Protein AF-A0A9E0S770-F1 (afdb_monomer)

Solvent-accessible surface area (backbone atoms only — not comparable to full-atom values): 12779 Å² total; per-residue (Å²): 125,63,72,66,52,56,56,51,52,54,52,51,51,55,50,51,54,51,52,53,50,50,55,51,50,52,52,50,51,50,50,54,57,55,58,70,69,62,47,76,67,55,54,52,50,52,51,51,50,51,52,56,56,50,52,53,57,52,49,53,58,54,50,62,71,73,55,88,70,80,80,47,74,89,38,72,66,31,45,49,63,71,44,47,63,56,53,48,54,45,50,52,41,51,54,50,43,73,70,44,90,53,88,67,36,60,59,47,52,53,56,41,50,54,51,51,53,59,49,56,53,66,76,44,70,87,59,78,71,86,49,75,66,58,54,63,65,42,44,78,61,47,53,58,52,52,51,52,49,53,54,52,51,52,57,51,51,53,51,51,53,52,50,52,51,49,52,55,50,53,54,48,50,53,50,53,51,51,50,53,54,51,54,54,51,52,52,51,51,56,48,50,52,51,52,53,53,54,58,68,74,46,87,46,86,86,44,48,65,60,50,53,54,51,52,51,49,56,51,50,67,65,72,76,112

Foldseek 3Di:
DVVVVVVVVVVVVVVVVVVVVVVVVVVVVVVVVVVVPDDPVNVVLVVVLVCLVVVVVVCVVVVVVPDPDDPDCPDPVNLCVVCVVLVSLLVNLVSVLVPDPDLCSLVSVLVNVVSVVVNVVSVCVVDDDPPPVVVVVCVVVVVVVSVVSNVVSVVVVVVVVVVVVVVVVVVVVVVVVVVVVVVVVVVVVVVVVVLVVLVVVQPDDVCVVVSVVVVVVVVVVVVVD

Mean predicted aligned error: 18.99 Å

pLDDT: mean 73.03, std 11.23, range [48.66, 95.19]

Structure (mmCIF, N/CA/C/O backbone):
data_AF-A0A9E0S770-F1
#
_entry.id   AF-A0A9E0S770-F1
#
loop_
_atom_site.group_PDB
_atom_site.id
_atom_site.type_symbol
_atom_site.label_atom_id
_atom_site.label_alt_id
_atom_site.label_comp_id
_atom_site.label_asym_id
_atom_site.label_entity_id
_atom_site.label_seq_id
_atom_site.pdbx_PDB_ins_code
_atom_site.Cartn_x
_atom_site.Cartn_y
_atom_site.Cartn_z
_atom_site.occupancy
_atom_site.B_iso_or_equiv
_atom_site.auth_seq_id
_atom_site.auth_comp_id
_atom_site.auth_asym_id
_atom_site.auth_atom_id
_atom_site.pdbx_PDB_model_num
ATOM 1 N N . MET A 1 1 ? 19.145 -60.721 8.235 1.00 58.03 1 MET A N 1
ATOM 2 C CA . MET A 1 1 ? 19.424 -59.340 8.700 1.00 58.03 1 MET A CA 1
ATOM 3 C C . MET A 1 1 ? 18.611 -58.321 7.894 1.00 58.03 1 MET A C 1
ATOM 5 O O . MET A 1 1 ? 18.356 -57.231 8.389 1.00 58.03 1 MET A O 1
ATOM 9 N N . ASP A 1 2 ? 18.099 -58.723 6.726 1.00 58.81 2 ASP A N 1
ATOM 10 C CA . ASP A 1 2 ? 17.440 -57.859 5.736 1.00 58.81 2 ASP A CA 1
ATOM 11 C C . ASP A 1 2 ? 16.022 -57.388 6.101 1.00 58.81 2 ASP A C 1
ATOM 13 O O . ASP A 1 2 ? 15.686 -56.230 5.875 1.00 58.81 2 ASP A O 1
ATOM 17 N N . VAL A 1 3 ? 15.216 -58.203 6.794 1.00 61.09 3 VAL A N 1
ATOM 18 C CA . VAL A 1 3 ? 13.820 -57.845 7.151 1.00 61.09 3 VAL A CA 1
ATOM 19 C C . VAL A 1 3 ? 13.734 -56.641 8.113 1.00 61.09 3 VAL A C 1
ATOM 21 O O . VAL A 1 3 ? 12.767 -55.876 8.109 1.00 61.09 3 VAL A O 1
ATOM 24 N N . LYS A 1 4 ? 14.770 -56.422 8.937 1.00 59.88 4 LYS A N 1
ATOM 25 C CA . LYS A 1 4 ? 14.836 -55.286 9.878 1.00 59.88 4 LYS A CA 1
ATOM 26 C C . LYS A 1 4 ? 15.189 -53.962 9.189 1.00 59.88 4 LYS A C 1
ATOM 28 O O . LYS A 1 4 ? 14.812 -52.907 9.687 1.00 59.88 4 LYS A O 1
ATOM 33 N N . LEU A 1 5 ? 15.898 -54.015 8.061 1.00 59.41 5 LEU A N 1
ATOM 34 C CA . LEU A 1 5 ? 16.232 -52.836 7.257 1.00 59.41 5 LEU A CA 1
ATOM 35 C C . LEU A 1 5 ? 15.023 -52.392 6.426 1.00 59.41 5 LEU A C 1
ATOM 37 O O . LEU A 1 5 ? 14.695 -51.209 6.397 1.00 59.41 5 LEU A O 1
ATOM 41 N N . GLU A 1 6 ? 14.292 -53.339 5.843 1.00 58.50 6 GLU A N 1
ATOM 42 C CA . GLU A 1 6 ? 13.118 -53.066 5.005 1.00 58.50 6 GLU A CA 1
ATOM 43 C C . GLU A 1 6 ? 11.943 -52.459 5.803 1.00 58.50 6 GLU A C 1
ATOM 45 O O . GLU A 1 6 ? 11.267 -51.525 5.359 1.00 58.50 6 GLU A O 1
ATOM 50 N N . THR A 1 7 ? 11.762 -52.902 7.051 1.00 61.22 7 THR A N 1
ATOM 51 C CA . THR A 1 7 ? 10.772 -52.335 7.988 1.00 61.22 7 THR A CA 1
ATOM 52 C C . THR A 1 7 ? 11.145 -50.936 8.496 1.00 61.22 7 THR A C 1
ATOM 54 O O . THR A 1 7 ? 10.264 -50.108 8.730 1.00 61.22 7 THR A O 1
ATOM 57 N N . GLN A 1 8 ? 12.438 -50.611 8.617 1.00 61.44 8 GLN A N 1
ATOM 58 C CA . GLN A 1 8 ? 12.871 -49.246 8.946 1.00 61.44 8 GLN A CA 1
ATOM 59 C C . GLN A 1 8 ? 12.730 -48.280 7.762 1.00 61.44 8 GLN A C 1
ATOM 61 O O . GLN A 1 8 ? 12.348 -47.126 7.961 1.00 61.44 8 GLN A O 1
ATOM 66 N N . ILE A 1 9 ? 12.984 -48.741 6.535 1.00 64.12 9 ILE A N 1
ATOM 67 C CA . ILE A 1 9 ? 12.851 -47.925 5.318 1.00 64.12 9 ILE A CA 1
ATOM 68 C C . ILE A 1 9 ? 11.378 -47.584 5.046 1.00 64.12 9 ILE A C 1
ATOM 70 O O . ILE A 1 9 ? 11.047 -46.428 4.779 1.00 64.12 9 ILE A O 1
ATOM 74 N N . THR A 1 10 ? 10.473 -48.553 5.193 1.00 64.88 10 THR A N 1
ATOM 75 C CA . THR A 1 10 ? 9.026 -48.335 5.015 1.00 64.88 10 THR A CA 1
ATOM 76 C C . THR A 1 10 ? 8.441 -47.384 6.065 1.00 64.88 10 THR A C 1
ATOM 78 O O . THR A 1 10 ? 7.653 -46.499 5.723 1.00 64.88 10 THR A O 1
ATOM 81 N N . ASN A 1 11 ? 8.879 -47.477 7.325 1.00 65.44 11 ASN A N 1
ATOM 82 C CA . ASN A 1 11 ? 8.438 -46.562 8.381 1.00 65.44 11 ASN A CA 1
ATOM 83 C C . ASN A 1 11 ? 8.991 -45.134 8.189 1.00 65.44 11 ASN A C 1
ATOM 85 O O . ASN A 1 11 ? 8.270 -44.151 8.365 1.00 65.44 11 ASN A O 1
ATOM 89 N N . LYS A 1 12 ? 10.246 -45.000 7.735 1.00 69.94 12 LYS A N 1
ATOM 90 C CA . LYS A 1 12 ? 10.844 -43.699 7.398 1.00 69.94 12 LYS A CA 1
ATOM 91 C C . LYS A 1 12 ? 10.114 -43.025 6.231 1.00 69.94 12 LYS A C 1
ATOM 93 O O . LYS A 1 12 ? 9.821 -41.836 6.317 1.00 69.94 12 LYS A O 1
ATOM 98 N N . ASN A 1 13 ? 9.741 -43.776 5.194 1.00 68.50 13 ASN A N 1
ATOM 99 C CA . ASN A 1 13 ? 8.965 -43.243 4.068 1.00 68.50 13 ASN A CA 1
ATOM 100 C C . ASN A 1 13 ? 7.551 -42.807 4.489 1.00 68.50 13 ASN A C 1
ATOM 102 O O . ASN A 1 13 ? 7.088 -41.757 4.055 1.00 68.50 13 ASN A O 1
ATOM 106 N N . SER A 1 14 ? 6.897 -43.554 5.385 1.00 71.25 14 SER A N 1
ATOM 107 C CA . SER A 1 14 ? 5.598 -43.186 5.977 1.00 71.25 14 SER A CA 1
ATOM 108 C C . SER A 1 14 ? 5.666 -41.907 6.826 1.00 71.25 14 SER A C 1
ATOM 110 O O . SER A 1 14 ? 4.752 -41.082 6.818 1.00 71.25 14 SER A O 1
ATOM 112 N N . PHE A 1 15 ? 6.772 -41.703 7.545 1.00 76.19 15 PHE A N 1
ATOM 113 C CA . PHE A 1 15 ? 6.996 -40.479 8.311 1.00 76.19 15 PHE A CA 1
ATOM 114 C C . PHE A 1 15 ? 7.238 -39.267 7.400 1.00 76.19 15 PHE A C 1
ATOM 116 O O . PHE A 1 15 ? 6.651 -38.207 7.617 1.00 76.19 15 PHE A O 1
ATOM 123 N N . PHE A 1 16 ? 8.041 -39.428 6.343 1.00 73.69 16 PHE A N 1
ATOM 124 C CA . PHE A 1 16 ? 8.297 -38.362 5.370 1.00 73.69 16 PHE A CA 1
ATOM 125 C C . PHE A 1 16 ? 7.035 -37.942 4.611 1.00 73.69 16 PHE A C 1
ATOM 127 O O . PHE A 1 16 ? 6.805 -36.745 4.448 1.00 73.69 16 PHE A O 1
ATOM 134 N N . THR A 1 17 ? 6.182 -38.883 4.198 1.00 78.81 17 THR A N 1
ATOM 135 C CA . THR A 1 17 ? 4.925 -38.539 3.512 1.00 78.81 17 THR A CA 1
ATOM 136 C C . THR A 1 17 ? 3.964 -37.785 4.424 1.00 78.81 17 THR A C 1
ATOM 138 O O . THR A 1 17 ? 3.349 -36.817 3.982 1.00 78.81 17 THR A O 1
ATOM 141 N N . LYS A 1 18 ? 3.884 -38.146 5.712 1.00 80.44 18 LYS A N 1
ATOM 142 C CA . LYS A 1 18 ? 3.096 -37.393 6.701 1.00 80.44 18 LYS A CA 1
ATOM 143 C C . LYS A 1 18 ? 3.643 -35.987 6.940 1.00 80.44 18 LYS A C 1
ATOM 145 O O . LYS A 1 18 ? 2.855 -35.049 7.003 1.00 80.44 18 LYS A O 1
ATOM 150 N N . LEU A 1 19 ? 4.964 -35.829 7.036 1.00 77.25 19 LEU A N 1
ATOM 151 C CA . LEU A 1 19 ? 5.595 -34.523 7.244 1.00 77.25 19 LEU A CA 1
ATOM 152 C C . LEU A 1 19 ? 5.343 -33.583 6.055 1.00 77.25 19 LEU A C 1
ATOM 154 O O . LEU A 1 19 ? 4.955 -32.435 6.247 1.00 77.25 19 LEU A O 1
ATOM 158 N N . VAL A 1 20 ? 5.502 -34.092 4.830 1.00 79.69 20 VAL A N 1
ATOM 159 C CA . VAL A 1 20 ? 5.226 -33.343 3.595 1.00 79.69 20 VAL A CA 1
ATOM 160 C C . VAL A 1 20 ? 3.742 -32.986 3.484 1.00 79.69 20 VAL A C 1
ATOM 162 O O . VAL A 1 20 ? 3.399 -31.884 3.072 1.00 79.69 20 VAL A O 1
ATOM 165 N N . PHE A 1 21 ? 2.843 -33.884 3.889 1.00 83.00 21 PHE A N 1
ATOM 166 C CA . PHE A 1 21 ? 1.412 -33.597 3.873 1.00 83.00 21 PHE A CA 1
ATOM 167 C C . PHE A 1 21 ? 1.038 -32.474 4.851 1.00 83.00 21 PHE A C 1
ATOM 169 O O . PHE A 1 21 ? 0.248 -31.603 4.500 1.00 83.00 21 PHE A O 1
ATOM 176 N N . ILE A 1 22 ? 1.638 -32.451 6.046 1.00 84.69 22 ILE A N 1
ATOM 177 C CA . ILE A 1 22 ? 1.404 -31.404 7.054 1.00 84.69 22 ILE A CA 1
ATOM 178 C C . ILE A 1 22 ? 1.887 -30.039 6.555 1.00 84.69 22 ILE A C 1
ATOM 180 O O . ILE A 1 22 ? 1.138 -29.069 6.641 1.00 84.69 22 ILE A O 1
ATOM 184 N N . THR A 1 23 ? 3.087 -29.956 5.975 1.00 80.44 23 THR A N 1
ATOM 185 C CA . THR A 1 23 ? 3.609 -28.677 5.463 1.00 80.44 23 THR A CA 1
ATOM 186 C C . THR A 1 23 ? 2.781 -28.148 4.296 1.00 80.44 23 THR A C 1
ATOM 188 O O . THR A 1 23 ? 2.490 -26.955 4.240 1.00 80.44 23 THR A O 1
ATOM 191 N N . ILE A 1 24 ? 2.328 -29.024 3.394 1.00 79.62 24 ILE A N 1
ATOM 192 C CA . ILE A 1 24 ? 1.415 -28.647 2.306 1.00 79.62 24 ILE A CA 1
ATOM 193 C C . ILE A 1 24 ? 0.091 -28.118 2.870 1.00 79.62 24 ILE A C 1
ATOM 195 O O . ILE A 1 24 ? -0.427 -27.114 2.383 1.00 79.62 24 ILE A O 1
ATOM 199 N N . LEU A 1 25 ? -0.448 -28.755 3.911 1.00 81.19 25 LEU A N 1
ATOM 200 C CA . LEU A 1 25 ? -1.715 -28.353 4.516 1.00 81.19 25 LEU A CA 1
ATOM 201 C C . LEU A 1 25 ? -1.611 -26.992 5.223 1.00 81.19 25 LEU A C 1
ATOM 203 O O . LEU A 1 25 ? -2.527 -26.179 5.110 1.00 81.19 25 LEU A O 1
ATOM 207 N N . GLU A 1 26 ? -0.484 -26.706 5.880 1.00 78.25 26 GLU A N 1
ATOM 208 C CA . GLU A 1 26 ? -0.208 -25.387 6.463 1.00 78.25 26 GLU A CA 1
ATOM 209 C C . GLU A 1 26 ? -0.069 -24.297 5.397 1.00 78.25 26 GLU A C 1
ATOM 211 O O . GLU A 1 26 ? -0.628 -23.211 5.554 1.00 78.25 26 GLU A O 1
ATOM 216 N N . ILE A 1 27 ? 0.606 -24.593 4.283 1.00 72.88 27 ILE A N 1
ATOM 217 C CA . ILE A 1 27 ? 0.720 -23.669 3.147 1.00 72.88 27 ILE A CA 1
ATOM 218 C C . ILE A 1 27 ? -0.665 -23.375 2.561 1.00 72.88 27 ILE A C 1
ATOM 220 O O . ILE A 1 27 ? -1.005 -22.214 2.339 1.00 72.88 27 ILE A O 1
ATOM 224 N N . ILE A 1 28 ? -1.497 -24.400 2.363 1.00 77.06 28 ILE A N 1
ATOM 225 C CA . ILE A 1 28 ? -2.874 -24.234 1.877 1.00 77.06 28 ILE A CA 1
ATOM 226 C C . ILE A 1 28 ? -3.689 -23.391 2.858 1.00 77.06 28 ILE A C 1
ATOM 228 O O . ILE A 1 28 ? -4.380 -22.464 2.440 1.00 77.06 28 ILE A O 1
ATOM 232 N N . PHE A 1 29 ? -3.594 -23.664 4.160 1.00 73.38 29 PHE A N 1
ATOM 233 C CA . PHE A 1 29 ? -4.313 -22.901 5.177 1.00 73.38 29 PHE A CA 1
ATOM 234 C C . PHE A 1 29 ? -3.871 -21.431 5.213 1.00 73.38 29 PHE A C 1
ATOM 236 O O . PHE A 1 29 ? -4.708 -20.529 5.300 1.00 73.38 29 PHE A O 1
ATOM 243 N N . TYR A 1 30 ? -2.569 -21.176 5.075 1.00 69.88 30 TYR A N 1
ATOM 244 C CA . TYR A 1 30 ? -2.014 -19.831 4.961 1.00 69.88 30 TYR A CA 1
ATOM 245 C C . TYR A 1 30 ? -2.532 -19.105 3.711 1.00 69.88 30 TYR A C 1
ATOM 247 O O . TYR A 1 30 ? -2.971 -17.957 3.808 1.00 69.88 30 TYR A O 1
ATOM 255 N N . ILE A 1 31 ? -2.572 -19.786 2.562 1.00 61.00 31 ILE A N 1
ATOM 256 C CA . ILE A 1 31 ? -3.115 -19.248 1.306 1.00 61.00 31 ILE A CA 1
ATOM 257 C C . ILE A 1 31 ? -4.610 -18.932 1.445 1.00 61.00 31 ILE A C 1
ATOM 259 O O . ILE A 1 31 ? -5.042 -17.848 1.068 1.00 61.00 31 ILE A O 1
ATOM 263 N N . VAL A 1 32 ? -5.406 -19.827 2.035 1.00 66.00 32 VAL A N 1
ATOM 264 C CA . VAL A 1 32 ? -6.846 -19.607 2.266 1.00 66.00 32 VAL A CA 1
ATOM 265 C C . VAL A 1 32 ? -7.083 -18.422 3.206 1.00 66.00 32 VAL A C 1
ATOM 267 O O . VAL A 1 32 ? -7.976 -17.606 2.970 1.00 66.00 32 VAL A O 1
ATOM 270 N N . ARG A 1 33 ? -6.264 -18.282 4.253 1.00 59.94 33 ARG A N 1
ATOM 271 C CA . ARG A 1 33 ? -6.321 -17.137 5.169 1.00 59.94 33 ARG A CA 1
ATOM 272 C C . ARG A 1 33 ? -5.945 -15.823 4.471 1.00 59.94 33 ARG A C 1
ATOM 274 O O . ARG A 1 33 ? -6.600 -14.817 4.731 1.00 59.94 33 ARG A O 1
ATOM 281 N N . MET A 1 34 ? -4.957 -15.844 3.576 1.00 53.91 34 MET A N 1
ATOM 282 C CA . MET A 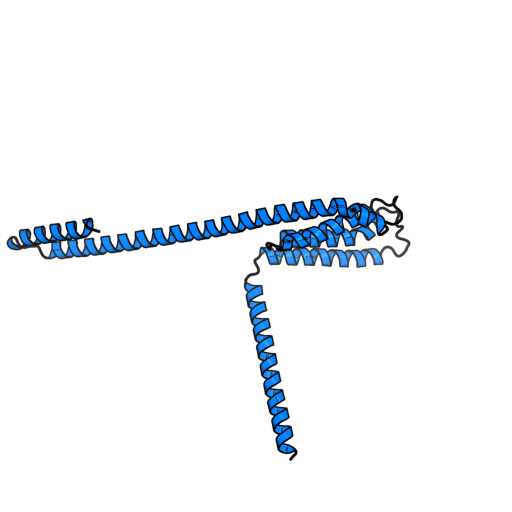1 34 ? -4.607 -14.716 2.700 1.00 53.91 34 MET A CA 1
ATOM 283 C C . MET A 1 34 ? -5.760 -14.349 1.756 1.00 53.91 34 MET A C 1
ATOM 285 O O . MET A 1 34 ? -6.130 -13.183 1.666 1.00 53.91 34 MET A O 1
ATOM 289 N N . LEU A 1 35 ? -6.394 -15.338 1.117 1.00 55.31 35 LEU A N 1
ATOM 290 C CA . LEU A 1 35 ? -7.524 -15.128 0.202 1.00 55.31 35 LEU A CA 1
ATOM 291 C C . LEU A 1 35 ? -8.738 -14.488 0.897 1.00 55.31 35 LEU A C 1
ATOM 293 O O . LEU A 1 35 ? -9.471 -13.722 0.280 1.00 55.31 35 LEU A O 1
ATOM 297 N N . LYS A 1 36 ? -8.939 -14.757 2.193 1.00 57.88 36 LYS A N 1
ATOM 298 C CA . LYS A 1 36 ? -10.056 -14.202 2.975 1.00 57.88 36 LYS A CA 1
ATOM 299 C C . LYS A 1 36 ? -9.933 -12.694 3.244 1.00 57.88 36 LYS A C 1
ATOM 301 O O . LYS A 1 36 ? -10.936 -12.060 3.556 1.00 57.88 36 LYS A O 1
ATOM 306 N N . GLN A 1 37 ? -8.732 -12.123 3.140 1.00 60.62 37 GLN A N 1
ATOM 307 C CA . GLN A 1 37 ? -8.499 -10.683 3.316 1.00 60.62 37 GLN A CA 1
ATOM 308 C C . GLN A 1 37 ? -8.629 -9.881 2.015 1.00 60.62 37 GLN A C 1
ATOM 310 O O . GLN A 1 37 ? -8.539 -8.656 2.053 1.00 60.62 37 GLN A O 1
ATOM 315 N N . ILE A 1 38 ? -8.856 -10.545 0.879 1.00 62.97 38 ILE A N 1
ATOM 316 C CA . ILE A 1 38 ? -8.992 -9.884 -0.417 1.00 62.97 38 ILE A CA 1
ATOM 317 C C . ILE A 1 38 ? -10.288 -9.074 -0.429 1.00 62.97 38 ILE A C 1
ATOM 319 O O . ILE A 1 38 ? -11.386 -9.609 -0.260 1.00 62.97 38 ILE A O 1
ATOM 323 N N . THR A 1 39 ? -10.163 -7.767 -0.637 1.00 69.69 39 THR A N 1
ATOM 324 C CA . THR A 1 39 ? -11.316 -6.876 -0.749 1.00 69.69 39 THR A CA 1
ATOM 325 C C . THR A 1 39 ? -11.884 -6.906 -2.170 1.00 69.69 39 THR A C 1
ATOM 327 O O . THR A 1 39 ? -11.202 -7.249 -3.135 1.00 69.69 39 THR A O 1
ATOM 330 N N . TYR A 1 40 ? -13.145 -6.500 -2.344 1.00 70.88 40 TYR A N 1
ATOM 331 C CA . TYR A 1 40 ? -13.774 -6.412 -3.672 1.00 70.88 40 TYR A CA 1
ATOM 332 C C . TYR A 1 40 ? -13.012 -5.483 -4.639 1.00 70.88 40 TYR A C 1
ATOM 334 O O . TYR A 1 40 ? -13.084 -5.658 -5.855 1.00 70.88 40 TYR A O 1
ATOM 342 N N . LYS A 1 41 ? -12.255 -4.517 -4.101 1.00 65.75 41 LYS A N 1
ATOM 343 C CA . LYS A 1 41 ? -11.401 -3.608 -4.873 1.00 65.75 41 LYS A CA 1
ATOM 344 C C . LYS A 1 41 ? -10.223 -4.355 -5.498 1.00 65.75 41 LYS A C 1
ATOM 346 O O . LYS A 1 41 ? -9.931 -4.144 -6.669 1.00 65.75 41 LYS A O 1
ATOM 351 N N . ASP A 1 42 ? -9.625 -5.282 -4.759 1.00 70.62 42 ASP A N 1
ATOM 352 C CA . ASP A 1 42 ? -8.492 -6.083 -5.227 1.00 70.62 42 ASP A CA 1
ATOM 353 C C . ASP A 1 42 ? -8.917 -7.045 -6.347 1.00 70.62 42 ASP A C 1
ATOM 355 O O . ASP A 1 42 ? -8.221 -7.184 -7.350 1.00 70.62 42 ASP A O 1
ATOM 359 N N . ILE A 1 43 ? -10.111 -7.640 -6.239 1.00 76.69 43 ILE A N 1
ATOM 360 C CA . ILE A 1 43 ? -10.686 -8.501 -7.289 1.00 76.69 43 ILE A CA 1
ATOM 361 C C . ILE A 1 43 ? -10.927 -7.704 -8.575 1.00 76.69 43 ILE A C 1
ATOM 363 O O . ILE A 1 43 ? -10.593 -8.172 -9.663 1.00 76.69 43 ILE A O 1
ATOM 367 N N . PHE A 1 44 ? -11.471 -6.490 -8.462 1.00 77.06 44 PHE A N 1
ATOM 368 C CA . PHE A 1 44 ? -11.695 -5.620 -9.615 1.00 77.06 44 PHE A CA 1
ATOM 369 C C . PHE A 1 44 ? -10.384 -5.273 -10.330 1.00 77.06 44 PHE A C 1
ATOM 371 O O . PHE A 1 44 ? -10.314 -5.318 -11.554 1.00 77.06 44 PHE A O 1
ATOM 378 N N . ILE A 1 45 ? -9.328 -4.992 -9.568 1.00 76.44 45 ILE A N 1
ATOM 379 C CA . ILE A 1 45 ? -7.991 -4.697 -10.089 1.00 76.44 45 ILE A CA 1
ATOM 380 C C . ILE A 1 45 ? -7.389 -5.921 -10.792 1.00 76.44 45 ILE A C 1
ATOM 382 O O . ILE A 1 45 ? -6.836 -5.788 -11.881 1.00 76.44 45 ILE A O 1
ATOM 386 N N . VAL A 1 46 ? -7.520 -7.119 -10.218 1.00 76.69 46 VAL A N 1
ATOM 387 C CA . VAL A 1 46 ? -7.036 -8.361 -10.846 1.00 76.69 46 VAL A CA 1
ATOM 388 C C . VAL A 1 46 ? -7.780 -8.644 -12.151 1.00 76.69 46 VAL A C 1
ATOM 390 O O . VAL A 1 46 ? -7.152 -8.998 -13.148 1.00 76.69 46 VAL A O 1
ATOM 393 N N . ILE A 1 47 ? -9.099 -8.438 -12.177 1.00 79.31 47 ILE A N 1
ATOM 394 C CA . ILE A 1 47 ? -9.908 -8.556 -13.397 1.00 79.31 47 ILE A CA 1
ATOM 395 C C . ILE A 1 47 ? -9.475 -7.511 -14.430 1.00 79.31 47 ILE A C 1
ATOM 397 O O . ILE A 1 47 ? -9.310 -7.853 -15.598 1.00 79.31 47 ILE A O 1
ATOM 401 N N . LEU A 1 48 ? -9.232 -6.265 -14.012 1.00 79.88 48 LEU A N 1
ATOM 402 C CA . LEU A 1 48 ? -8.738 -5.199 -14.883 1.00 79.88 48 LEU A CA 1
ATOM 403 C C . LEU A 1 48 ? -7.401 -5.591 -15.526 1.00 79.88 48 LEU A C 1
ATOM 405 O O . LEU A 1 48 ? -7.250 -5.448 -16.735 1.00 79.88 48 LEU A O 1
ATOM 409 N N . ILE A 1 49 ? -6.463 -6.130 -14.742 1.00 79.19 49 ILE A N 1
ATOM 410 C CA . ILE A 1 49 ? -5.165 -6.616 -15.232 1.00 79.19 49 ILE A CA 1
ATOM 411 C C . ILE A 1 49 ? -5.364 -7.757 -16.234 1.00 79.19 49 ILE A C 1
ATOM 413 O O . ILE A 1 49 ? -4.804 -7.702 -17.326 1.00 79.19 49 ILE A O 1
ATOM 417 N N . LEU A 1 50 ? -6.190 -8.754 -15.901 1.00 77.62 50 LEU A N 1
ATOM 418 C CA . LEU A 1 50 ? -6.487 -9.885 -16.784 1.00 77.62 50 LEU A CA 1
ATOM 419 C C . LEU A 1 50 ? -7.082 -9.432 -18.118 1.00 77.62 50 LEU A C 1
ATOM 421 O O . LEU A 1 50 ? -6.657 -9.912 -19.164 1.00 77.62 50 LEU A O 1
ATOM 425 N N . VAL A 1 51 ? -8.021 -8.484 -18.096 1.00 80.50 51 VAL A N 1
ATOM 426 C CA . VAL A 1 51 ? -8.622 -7.909 -19.307 1.00 80.50 51 VAL A CA 1
ATOM 427 C C . VAL A 1 51 ? -7.577 -7.158 -20.134 1.00 80.50 51 VAL A C 1
ATOM 429 O O . VAL A 1 51 ? -7.558 -7.298 -21.355 1.00 80.50 51 VAL A O 1
ATOM 432 N N . LEU A 1 52 ? -6.676 -6.412 -19.490 1.00 74.88 52 LEU A N 1
ATOM 433 C CA . LEU A 1 52 ? -5.609 -5.667 -20.164 1.00 74.88 52 LEU A CA 1
ATOM 434 C C . LEU A 1 52 ? -4.599 -6.607 -20.843 1.00 74.88 52 LEU A C 1
ATOM 436 O O . LEU A 1 52 ? -4.216 -6.385 -21.991 1.00 74.88 52 LEU A O 1
ATOM 440 N N . THR A 1 53 ? -4.205 -7.688 -20.163 1.00 78.31 53 THR A N 1
ATOM 441 C CA . THR A 1 53 ? -3.308 -8.715 -20.717 1.00 78.31 53 THR A CA 1
ATOM 442 C C . THR A 1 53 ? -3.986 -9.528 -21.821 1.00 78.31 53 THR A C 1
ATOM 444 O O . THR A 1 53 ? -3.368 -9.821 -22.842 1.00 78.31 53 THR A O 1
ATOM 447 N N . PHE A 1 54 ? -5.265 -9.863 -21.656 1.00 75.62 54 PHE A N 1
ATOM 448 C CA . PHE A 1 54 ? -6.023 -10.606 -22.660 1.00 75.62 54 PHE A CA 1
ATOM 449 C C . PHE A 1 54 ? -6.286 -9.769 -23.920 1.00 75.62 54 PHE A C 1
ATOM 451 O O . PHE A 1 54 ? -6.170 -10.278 -25.032 1.00 75.62 54 PHE A O 1
ATOM 458 N N . GLY A 1 55 ? -6.557 -8.470 -23.759 1.00 73.75 55 GLY A N 1
ATOM 459 C CA . GLY A 1 55 ? -6.713 -7.532 -24.872 1.00 73.75 55 GLY A CA 1
ATOM 460 C C . GLY A 1 55 ? -5.462 -7.436 -25.750 1.00 73.75 55 GLY A C 1
ATOM 461 O O . GLY A 1 55 ? -5.580 -7.426 -26.972 1.00 73.75 55 GLY A O 1
ATOM 462 N N . TYR A 1 56 ? -4.269 -7.457 -25.147 1.00 72.12 56 TYR A N 1
ATOM 463 C CA . TYR A 1 56 ? -3.002 -7.500 -25.889 1.00 72.12 56 TYR A CA 1
ATOM 464 C C . TYR A 1 56 ? -2.876 -8.758 -26.759 1.00 72.12 56 TYR A C 1
ATOM 466 O O . TYR A 1 56 ? -2.479 -8.675 -27.920 1.00 72.12 56 TYR A O 1
ATOM 474 N N . PHE A 1 57 ? -3.235 -9.921 -26.211 1.00 69.75 57 PHE A N 1
ATOM 475 C CA . PHE A 1 57 ? -3.111 -11.193 -26.923 1.00 69.75 57 PHE A CA 1
ATOM 476 C C . PHE A 1 57 ? -4.092 -11.305 -28.102 1.00 69.75 57 PHE A C 1
ATOM 478 O O . PHE A 1 57 ? -3.760 -11.879 -29.137 1.00 69.75 57 PHE A O 1
ATOM 485 N N . LEU A 1 58 ? -5.292 -10.726 -27.971 1.00 69.19 58 LEU A N 1
ATOM 486 C CA . LEU A 1 58 ? -6.269 -10.669 -29.062 1.00 69.19 58 LEU A CA 1
ATOM 487 C C . LEU A 1 58 ? -5.814 -9.754 -30.206 1.00 69.19 58 LEU A C 1
ATOM 489 O O . LEU A 1 58 ? -5.974 -10.118 -31.369 1.00 69.19 58 LEU A O 1
ATOM 493 N N . ASP A 1 59 ? -5.228 -8.598 -29.886 1.00 68.50 59 ASP A N 1
ATOM 494 C CA . ASP A 1 59 ? -4.693 -7.661 -30.880 1.00 68.50 59 ASP A CA 1
ATOM 495 C C . ASP A 1 59 ? -3.575 -8.298 -31.722 1.00 68.50 59 ASP A C 1
ATOM 497 O O . ASP A 1 59 ? -3.583 -8.198 -32.946 1.00 68.50 59 ASP A O 1
ATOM 501 N N . GLU A 1 60 ? -2.659 -9.038 -31.090 1.00 65.75 60 GLU A N 1
ATOM 502 C CA . GLU A 1 60 ? -1.583 -9.749 -31.792 1.00 65.75 60 GLU A CA 1
ATOM 503 C C . GLU A 1 60 ? -2.121 -10.775 -32.801 1.00 65.75 60 GLU A C 1
ATOM 505 O O . GLU A 1 60 ? -1.671 -10.800 -33.945 1.00 65.75 60 GLU A O 1
ATOM 510 N N . GLN A 1 61 ? -3.138 -11.563 -32.431 1.00 63.06 61 GLN A N 1
ATOM 511 C CA . GLN A 1 61 ? -3.736 -12.542 -33.345 1.00 63.06 61 GLN A CA 1
ATOM 512 C C . GLN A 1 61 ? -4.503 -11.906 -34.511 1.00 63.06 61 GLN A C 1
ATOM 514 O O . GLN A 1 61 ? -4.522 -12.466 -35.608 1.00 63.06 61 GLN A O 1
ATOM 519 N N . ILE A 1 62 ? -5.152 -10.761 -34.291 1.00 60.16 62 ILE A N 1
ATOM 520 C CA . ILE A 1 62 ? -5.919 -10.058 -35.328 1.00 60.16 62 ILE A CA 1
ATOM 521 C C . ILE A 1 62 ? -4.972 -9.338 -36.298 1.00 60.16 62 ILE A C 1
ATOM 523 O O . ILE A 1 62 ? -5.185 -9.385 -37.510 1.00 60.16 62 ILE A O 1
ATOM 527 N N . PHE A 1 63 ? -3.905 -8.724 -35.783 1.00 60.84 63 PHE A N 1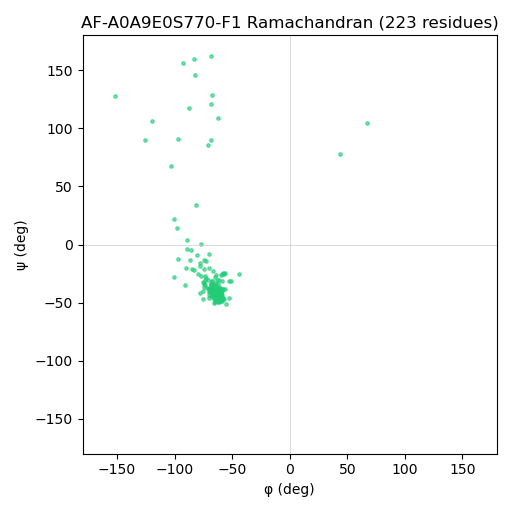
ATOM 528 C CA . PHE A 1 63 ? -2.943 -7.957 -36.573 1.00 60.84 63 PHE A CA 1
ATOM 529 C C . PHE A 1 63 ? -2.074 -8.854 -37.471 1.00 60.84 63 PHE A C 1
ATOM 531 O O . PHE A 1 63 ? -1.965 -8.600 -38.671 1.00 60.84 63 PHE A O 1
ATOM 538 N N . PHE A 1 64 ? -1.544 -9.964 -36.937 1.00 57.47 64 PHE A N 1
ATOM 539 C CA . PHE A 1 64 ? -0.741 -10.924 -37.717 1.00 57.47 64 PHE A CA 1
ATOM 540 C C . PHE A 1 64 ? -1.548 -11.666 -38.790 1.00 57.47 64 PHE A C 1
ATOM 542 O O . PHE A 1 64 ? -0.983 -12.169 -39.758 1.00 57.47 64 PHE A O 1
ATOM 549 N N . LYS A 1 65 ? -2.874 -11.754 -38.625 1.00 57.56 65 LYS A N 1
ATOM 550 C CA . LYS A 1 65 ? -3.764 -12.403 -39.593 1.00 57.56 65 LYS A CA 1
ATOM 551 C C . LYS A 1 65 ? -4.090 -11.512 -40.796 1.00 57.56 65 LYS A C 1
ATOM 553 O O . LYS A 1 65 ? -4.412 -12.047 -41.852 1.00 57.56 65 LYS A O 1
ATOM 558 N N . ASN A 1 66 ? -4.017 -10.189 -40.638 1.00 57.12 66 ASN A N 1
ATOM 559 C CA . ASN A 1 66 ? -4.425 -9.235 -41.672 1.00 57.12 66 ASN A CA 1
ATOM 560 C C . ASN A 1 66 ? -3.253 -8.639 -42.466 1.00 57.12 66 ASN A C 1
ATOM 562 O O . ASN A 1 66 ? -3.454 -8.305 -43.628 1.00 57.12 66 ASN A O 1
ATOM 566 N N . ASN A 1 67 ? -2.052 -8.540 -41.884 1.00 56.66 67 ASN A N 1
ATOM 567 C CA . ASN A 1 67 ? -0.905 -7.886 -42.518 1.00 56.66 67 ASN A CA 1
ATOM 568 C C . ASN A 1 67 ? 0.306 -8.834 -42.558 1.00 56.66 67 ASN A C 1
ATOM 570 O O . ASN A 1 67 ? 1.113 -8.863 -41.630 1.00 56.66 67 ASN A O 1
ATOM 574 N N . THR A 1 68 ? 0.432 -9.622 -43.629 1.00 54.06 68 THR A N 1
ATOM 575 C CA . THR A 1 68 ? 1.627 -10.447 -43.903 1.00 54.06 68 THR A CA 1
ATOM 576 C C . THR A 1 68 ? 2.774 -9.662 -44.536 1.00 54.06 68 THR A C 1
ATOM 578 O O . THR A 1 68 ? 3.885 -10.182 -44.615 1.00 54.06 68 THR A O 1
ATOM 581 N N . ASP A 1 69 ? 2.531 -8.414 -44.941 1.00 56.03 69 ASP A N 1
ATOM 582 C CA . ASP A 1 69 ? 3.438 -7.668 -45.806 1.00 56.03 69 ASP A CA 1
ATOM 583 C C . ASP A 1 69 ? 3.910 -6.387 -45.086 1.00 56.03 69 ASP A C 1
ATOM 585 O O . ASP A 1 69 ? 3.151 -5.442 -44.885 1.00 56.03 69 ASP A O 1
ATOM 589 N N . ASP A 1 70 ? 5.173 -6.403 -44.651 1.00 58.91 70 ASP A N 1
ATOM 590 C CA . ASP A 1 70 ? 6.028 -5.268 -44.277 1.00 58.91 70 ASP A CA 1
ATOM 591 C C . ASP A 1 70 ? 5.413 -4.148 -43.415 1.00 58.91 70 ASP A C 1
ATOM 593 O O . ASP A 1 70 ? 5.173 -3.020 -43.860 1.00 58.91 70 ASP A O 1
ATOM 597 N N . VAL A 1 71 ? 5.294 -4.406 -42.107 1.00 57.66 71 VAL A N 1
ATOM 598 C CA . VAL A 1 71 ? 5.078 -3.345 -41.110 1.00 57.66 71 VAL A CA 1
ATOM 599 C C . VAL A 1 71 ? 6.349 -2.496 -41.013 1.00 57.66 71 VAL A C 1
ATOM 601 O O . VAL A 1 71 ? 7.275 -2.774 -40.251 1.00 57.66 71 VAL A O 1
ATOM 604 N N . ASN A 1 72 ? 6.419 -1.454 -41.834 1.00 56.47 72 ASN A N 1
ATOM 605 C CA . ASN A 1 72 ? 7.569 -0.562 -41.897 1.00 56.47 72 ASN A CA 1
ATOM 606 C C . ASN A 1 72 ? 7.690 0.245 -40.588 1.00 56.47 72 ASN A C 1
ATOM 608 O O . ASN A 1 72 ? 6.730 0.902 -40.179 1.00 56.47 72 ASN A O 1
ATOM 612 N N . TYR A 1 73 ? 8.872 0.257 -39.958 1.00 54.12 73 TYR A N 1
ATOM 613 C CA . TYR A 1 73 ? 9.135 0.946 -38.675 1.00 54.12 73 TYR A CA 1
ATOM 614 C C . TYR A 1 73 ? 8.810 2.453 -38.696 1.00 54.12 73 TYR A C 1
ATOM 616 O O . TYR A 1 73 ? 8.549 3.051 -37.656 1.00 54.12 73 TYR A O 1
ATOM 624 N N . TYR A 1 74 ? 8.823 3.063 -39.883 1.00 59.34 74 TYR A N 1
ATOM 625 C CA . TYR A 1 74 ? 8.545 4.485 -40.102 1.00 59.34 74 TYR A CA 1
ATOM 626 C C . TYR A 1 74 ? 7.054 4.811 -40.267 1.00 59.34 74 TYR A C 1
ATOM 628 O O . TYR A 1 74 ? 6.689 5.981 -40.378 1.00 59.34 74 TYR A O 1
ATOM 636 N N . SER A 1 75 ? 6.186 3.797 -40.299 1.00 67.00 75 SER A N 1
ATOM 637 C CA . SER A 1 75 ? 4.738 3.991 -40.305 1.00 67.00 75 SER A CA 1
ATOM 638 C C . SER A 1 75 ? 4.221 4.226 -38.883 1.00 67.00 75 SER A C 1
ATOM 640 O O . SER A 1 75 ? 4.724 3.655 -37.913 1.00 67.00 75 SER A O 1
ATOM 642 N N . VAL A 1 76 ? 3.185 5.062 -38.752 1.00 68.19 76 VAL A N 1
ATOM 643 C CA . VAL A 1 76 ? 2.518 5.324 -37.462 1.00 68.19 76 VAL A CA 1
ATOM 644 C C . VAL A 1 76 ? 2.023 4.012 -36.843 1.00 68.19 76 VAL A C 1
ATOM 646 O O . VAL A 1 76 ? 2.159 3.801 -35.642 1.00 68.19 76 VAL A O 1
ATOM 649 N N . GLU A 1 77 ? 1.529 3.098 -37.677 1.00 68.50 77 GLU A N 1
ATOM 650 C CA . GLU A 1 77 ? 1.027 1.781 -37.285 1.00 68.50 77 GLU A CA 1
ATOM 651 C C . GLU A 1 77 ? 2.125 0.876 -36.701 1.00 68.50 77 GLU A C 1
ATOM 653 O O . GLU A 1 77 ? 1.944 0.302 -35.626 1.00 68.50 77 GLU A O 1
ATOM 658 N N . GLY A 1 78 ? 3.309 0.840 -37.325 1.00 68.12 78 GLY A N 1
ATOM 659 C CA . GLY A 1 78 ? 4.472 0.128 -36.788 1.00 68.12 78 GLY A CA 1
ATOM 660 C C . GLY A 1 78 ? 4.941 0.694 -35.446 1.00 68.12 78 GLY A C 1
ATOM 661 O O . GLY A 1 78 ? 5.192 -0.060 -34.506 1.00 68.12 78 GLY A O 1
ATOM 662 N N . LEU A 1 79 ? 4.986 2.021 -35.302 1.00 68.38 79 LEU A N 1
ATOM 663 C CA . LEU A 1 79 ? 5.386 2.664 -34.046 1.00 68.38 79 LEU A CA 1
ATOM 664 C C . LEU A 1 79 ? 4.429 2.327 -32.893 1.00 68.38 79 LEU A C 1
ATOM 666 O O . LEU A 1 79 ? 4.885 2.037 -31.779 1.00 68.38 79 LEU A O 1
ATOM 670 N N . PHE A 1 80 ? 3.117 2.320 -33.152 1.00 71.94 80 PHE A N 1
ATOM 671 C CA . PHE A 1 80 ? 2.124 1.866 -32.176 1.00 71.94 80 PHE A CA 1
ATOM 672 C C . PHE A 1 80 ? 2.327 0.391 -31.820 1.00 71.94 80 PHE A C 1
ATOM 674 O O . PHE A 1 80 ? 2.343 0.056 -30.634 1.00 71.94 80 PHE A O 1
ATOM 681 N N . TYR A 1 81 ? 2.568 -0.468 -32.813 1.00 73.00 81 TYR A N 1
ATOM 682 C CA . TYR A 1 81 ? 2.789 -1.895 -32.596 1.00 73.00 81 TYR A CA 1
ATOM 683 C C . TYR A 1 81 ? 4.008 -2.177 -31.701 1.00 73.00 81 TYR A C 1
ATOM 685 O O . TYR A 1 81 ? 3.901 -2.925 -30.731 1.00 73.00 81 TYR A O 1
ATOM 693 N N . TYR A 1 82 ? 5.149 -1.530 -31.954 1.00 71.12 82 TYR A N 1
ATOM 694 C CA . TYR A 1 82 ? 6.357 -1.711 -31.137 1.00 71.12 82 TYR A CA 1
ATOM 695 C C . TYR A 1 82 ? 6.261 -1.060 -29.749 1.00 71.12 82 TYR A C 1
ATOM 697 O O . TYR A 1 82 ? 6.877 -1.535 -28.791 1.00 71.12 82 TYR A O 1
AT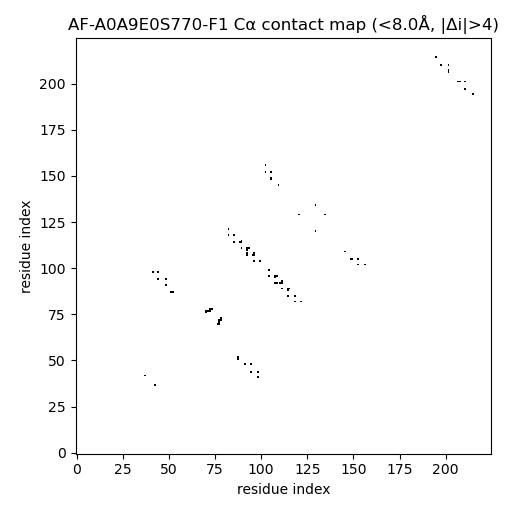OM 705 N N . SER A 1 83 ? 5.478 0.013 -29.606 1.00 75.06 83 SER A N 1
ATOM 706 C CA . SER A 1 83 ? 5.323 0.714 -28.324 1.00 75.06 83 SER A CA 1
ATOM 707 C C . SER A 1 83 ? 4.285 0.065 -27.402 1.00 75.06 83 SER A C 1
ATOM 709 O O . SER A 1 83 ? 4.357 0.247 -26.184 1.00 75.06 83 SER A O 1
ATOM 711 N N . LYS A 1 84 ? 3.345 -0.728 -27.937 1.00 77.38 84 LYS A N 1
ATOM 712 C CA . LYS A 1 84 ? 2.220 -1.301 -27.173 1.00 77.38 84 LYS A CA 1
ATOM 713 C C . LYS A 1 84 ? 2.660 -2.160 -25.980 1.00 77.38 84 LYS A C 1
ATOM 715 O O . LYS A 1 84 ? 2.075 -2.060 -24.905 1.00 77.38 84 LYS A O 1
ATOM 720 N N . MET A 1 85 ? 3.738 -2.937 -26.122 1.00 76.75 85 MET A N 1
ATOM 721 C CA . MET A 1 85 ? 4.267 -3.778 -25.038 1.00 76.75 85 MET A CA 1
ATOM 722 C C . MET A 1 85 ? 4.828 -2.935 -23.883 1.00 76.75 85 MET A C 1
ATOM 724 O O . MET A 1 85 ? 4.619 -3.259 -22.715 1.00 76.75 85 MET A O 1
ATOM 728 N N . LYS A 1 86 ? 5.475 -1.805 -24.197 1.00 79.69 86 LYS A N 1
ATOM 729 C CA . LYS A 1 86 ? 5.973 -0.853 -23.191 1.00 79.69 86 LYS A CA 1
ATOM 730 C C . LYS A 1 86 ? 4.813 -0.176 -22.464 1.00 79.69 86 LYS A C 1
ATOM 732 O O . LYS A 1 86 ? 4.828 -0.100 -21.239 1.00 79.69 86 LYS A O 1
ATOM 737 N N . PHE A 1 87 ? 3.773 0.240 -23.192 1.00 80.25 87 PHE A N 1
ATOM 738 C CA . PHE A 1 87 ? 2.556 0.793 -22.588 1.00 80.25 87 PHE A CA 1
ATOM 739 C C . PHE A 1 87 ? 1.848 -0.203 -21.667 1.00 80.25 87 PHE A C 1
ATOM 741 O O . PHE A 1 87 ? 1.367 0.197 -20.609 1.00 80.25 87 PHE A O 1
ATOM 748 N N . LEU A 1 88 ? 1.832 -1.492 -22.014 1.00 82.50 88 LEU A N 1
ATOM 749 C CA . LEU A 1 88 ? 1.268 -2.535 -21.158 1.00 82.50 88 LEU A CA 1
ATOM 750 C C . LEU A 1 88 ? 2.055 -2.685 -19.853 1.00 82.50 88 LEU A C 1
ATOM 752 O O . LEU A 1 88 ? 1.454 -2.712 -18.781 1.00 82.50 88 LEU A O 1
ATOM 756 N N . ILE A 1 89 ? 3.387 -2.732 -19.926 1.00 82.12 89 ILE A N 1
ATOM 757 C CA . ILE A 1 89 ? 4.254 -2.837 -18.741 1.00 82.12 89 ILE A CA 1
ATOM 758 C C . ILE A 1 89 ? 4.099 -1.601 -17.844 1.00 82.12 89 ILE A C 1
ATOM 760 O O . ILE A 1 89 ? 3.992 -1.731 -16.622 1.00 82.12 89 ILE A O 1
ATOM 764 N N . ILE A 1 90 ? 4.025 -0.406 -18.436 1.00 82.44 90 ILE A N 1
ATOM 765 C CA . ILE A 1 90 ? 3.755 0.842 -17.710 1.00 82.44 90 ILE A CA 1
ATOM 766 C C . ILE A 1 90 ? 2.377 0.772 -17.045 1.00 82.44 90 ILE A C 1
ATOM 768 O O . ILE A 1 90 ? 2.274 1.005 -15.844 1.00 82.44 90 ILE A O 1
ATOM 772 N N . GLY A 1 91 ? 1.333 0.392 -17.786 1.00 79.12 91 GLY A N 1
ATOM 773 C CA . GLY A 1 91 ? -0.027 0.256 -17.264 1.00 79.12 91 GLY A CA 1
ATOM 774 C C . GLY A 1 91 ? -0.102 -0.723 -16.094 1.00 79.12 91 GLY A C 1
ATOM 775 O O . GLY A 1 91 ? -0.636 -0.383 -15.040 1.00 79.12 91 GLY A O 1
ATOM 776 N N . PHE A 1 92 ? 0.515 -1.897 -16.232 1.00 82.75 92 PHE A N 1
ATOM 777 C CA . PHE A 1 92 ? 0.612 -2.891 -15.165 1.00 82.75 92 PHE A CA 1
ATOM 778 C C . PHE A 1 92 ? 1.322 -2.332 -13.929 1.00 82.75 92 PHE A C 1
ATOM 780 O O . PHE A 1 92 ? 0.816 -2.453 -12.816 1.00 82.75 92 PHE A O 1
ATOM 787 N N . THR A 1 93 ? 2.459 -1.663 -14.119 1.00 81.81 93 THR A N 1
ATOM 788 C CA . THR A 1 93 ? 3.248 -1.097 -13.018 1.00 81.81 93 THR A CA 1
ATOM 789 C C . THR A 1 93 ? 2.501 0.035 -12.310 1.00 81.81 93 THR A C 1
ATOM 791 O O . THR A 1 93 ? 2.552 0.126 -11.086 1.00 81.81 93 THR A O 1
ATOM 794 N N . VAL A 1 94 ? 1.752 0.866 -13.044 1.00 78.75 94 VAL A N 1
ATOM 795 C CA . VAL A 1 94 ? 0.898 1.923 -12.477 1.00 78.75 94 VAL A CA 1
ATOM 796 C C . VAL A 1 94 ? -0.243 1.321 -11.663 1.00 78.75 94 VAL A C 1
ATOM 798 O O . VAL A 1 94 ? -0.437 1.706 -10.510 1.00 78.75 94 VAL A O 1
ATOM 801 N N . ILE A 1 95 ? -0.975 0.356 -12.226 1.00 80.75 95 ILE A N 1
ATOM 802 C CA . ILE A 1 95 ? -2.072 -0.324 -11.527 1.00 80.75 95 ILE A CA 1
ATOM 803 C C . ILE A 1 95 ? -1.536 -0.989 -10.259 1.00 80.75 95 ILE A C 1
ATOM 805 O O . ILE A 1 95 ? -2.086 -0.801 -9.172 1.00 80.75 95 ILE A O 1
ATOM 809 N N . TRP A 1 96 ? -0.415 -1.699 -10.367 1.00 79.56 96 TRP A N 1
ATOM 810 C CA . TRP A 1 96 ? 0.219 -2.356 -9.234 1.00 79.56 96 TRP A CA 1
ATOM 811 C C . TRP A 1 96 ? 0.695 -1.350 -8.179 1.00 79.56 96 TRP A C 1
ATOM 813 O O . TRP A 1 96 ? 0.475 -1.565 -6.989 1.00 79.56 96 TRP A O 1
ATOM 823 N N . TYR A 1 97 ? 1.253 -0.209 -8.588 1.00 78.12 97 TYR A N 1
ATOM 824 C CA . TYR A 1 97 ? 1.643 0.871 -7.683 1.00 78.12 97 TYR A CA 1
ATOM 825 C C . TYR A 1 97 ? 0.452 1.469 -6.926 1.00 78.12 97 TYR A C 1
ATOM 827 O O . TYR A 1 97 ? 0.587 1.774 -5.745 1.00 78.12 97 TYR A O 1
ATOM 835 N N . PHE A 1 98 ? -0.704 1.654 -7.571 1.00 71.31 98 PHE A N 1
ATOM 836 C CA . PHE A 1 98 ? -1.908 2.163 -6.901 1.00 71.31 98 PHE A CA 1
ATOM 837 C C . PHE A 1 98 ? -2.570 1.132 -5.986 1.00 71.31 98 PHE A C 1
ATOM 839 O O . PHE A 1 98 ? -3.164 1.507 -4.980 1.00 71.31 98 PHE A O 1
ATOM 846 N N . THR A 1 99 ? -2.444 -0.150 -6.320 1.00 73.50 99 THR A N 1
ATOM 847 C CA . THR A 1 99 ? -3.016 -1.257 -5.542 1.00 73.50 99 THR A CA 1
ATOM 848 C C . THR A 1 99 ? -2.217 -1.533 -4.271 1.00 73.50 99 THR A C 1
ATOM 850 O O . THR A 1 99 ? -2.764 -1.956 -3.258 1.00 73.50 99 THR A O 1
ATOM 853 N N . ASN A 1 100 ? -0.906 -1.306 -4.308 1.00 73.25 100 ASN A N 1
ATOM 854 C CA . ASN A 1 100 ? -0.016 -1.726 -3.241 1.00 73.25 100 ASN A CA 1
ATOM 855 C C . ASN A 1 100 ? 0.077 -0.665 -2.131 1.00 73.25 100 ASN A C 1
ATOM 857 O O . ASN A 1 100 ? 0.565 0.438 -2.367 1.00 73.25 100 ASN A O 1
ATOM 861 N N . ASN A 1 101 ? -0.350 -1.001 -0.908 1.00 63.75 101 ASN A N 1
ATOM 862 C CA . ASN A 1 101 ? -0.310 -0.092 0.250 1.00 63.75 101 ASN A CA 1
ATOM 863 C C . ASN A 1 101 ? 0.907 -0.325 1.168 1.00 63.75 101 ASN A C 1
ATOM 865 O O . ASN A 1 101 ? 0.939 0.119 2.314 1.00 63.75 101 ASN A O 1
ATOM 869 N N . HIS A 1 102 ? 1.902 -1.071 0.693 1.00 70.38 102 HIS A N 1
ATOM 870 C CA . HIS A 1 102 ? 3.084 -1.421 1.471 1.00 70.38 102 HIS A CA 1
ATOM 871 C C . HIS A 1 102 ? 4.244 -0.436 1.264 1.00 70.38 102 HIS A C 1
ATOM 873 O O . HIS A 1 102 ? 4.391 0.174 0.212 1.00 70.38 102 HIS A O 1
ATOM 879 N N . TRP A 1 103 ? 5.148 -0.356 2.241 1.00 59.34 103 TRP A N 1
ATOM 880 C CA . TRP A 1 103 ? 6.379 0.450 2.206 1.00 59.34 103 TRP A CA 1
ATOM 881 C C . TRP A 1 103 ? 7.293 0.225 0.979 1.00 59.34 103 TRP A C 1
ATOM 883 O O . TRP A 1 103 ? 7.915 1.165 0.490 1.00 59.34 103 TRP A O 1
ATOM 893 N N . TRP A 1 104 ? 7.329 -0.988 0.411 1.00 62.78 104 TRP A N 1
ATOM 894 C CA . TRP A 1 104 ? 8.101 -1.318 -0.802 1.00 62.78 104 TRP A CA 1
ATOM 895 C C . TRP A 1 104 ? 7.451 -0.834 -2.109 1.00 62.78 104 TRP A C 1
ATOM 897 O O . TRP A 1 104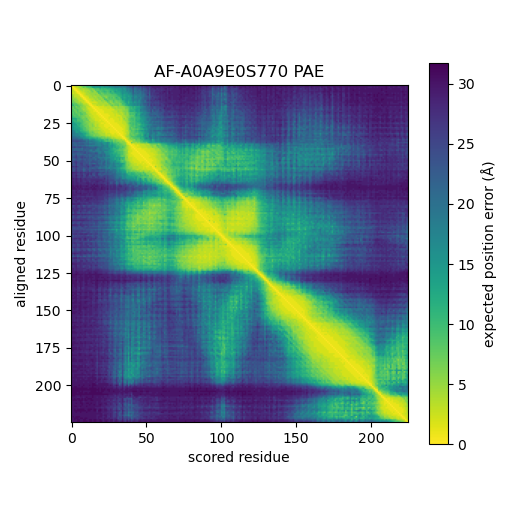 ? 8.024 -0.995 -3.188 1.00 62.78 104 TRP A O 1
ATOM 907 N N . ARG A 1 105 ? 6.284 -0.179 -2.032 1.00 69.94 105 ARG A N 1
ATOM 908 C CA . ARG A 1 105 ? 5.634 0.512 -3.157 1.00 69.94 105 ARG A CA 1
ATOM 909 C C . ARG A 1 105 ? 6.595 1.470 -3.875 1.00 69.94 105 ARG A C 1
ATOM 911 O O . ARG A 1 105 ? 6.522 1.623 -5.092 1.00 69.94 105 ARG A O 1
ATOM 918 N N . SER A 1 106 ? 7.542 2.058 -3.151 1.00 63.81 106 SER A N 1
ATOM 919 C CA . SER A 1 106 ? 8.577 2.929 -3.722 1.00 63.81 106 SER A CA 1
ATOM 920 C C . SER A 1 106 ? 9.514 2.212 -4.697 1.00 63.81 106 SER A C 1
ATOM 922 O O . SER A 1 106 ? 9.934 2.814 -5.682 1.00 63.81 106 SER A O 1
ATOM 924 N N . SER A 1 107 ? 9.776 0.916 -4.511 1.00 71.56 107 SER A N 1
ATOM 925 C CA . SER A 1 107 ? 10.571 0.119 -5.456 1.00 71.56 107 SER A CA 1
ATOM 926 C C . SER A 1 107 ? 9.848 -0.080 -6.793 1.00 71.56 107 SER A C 1
ATOM 928 O O . SER A 1 107 ? 10.485 -0.060 -7.843 1.00 71.56 107 SER A O 1
ATOM 930 N N . ILE A 1 108 ? 8.516 -0.193 -6.774 1.00 77.94 108 ILE A N 1
ATOM 931 C CA . ILE A 1 108 ? 7.689 -0.298 -7.990 1.00 77.94 108 ILE A CA 1
ATOM 932 C C . ILE A 1 108 ? 7.767 1.004 -8.804 1.00 77.94 108 ILE A C 1
ATOM 934 O O . ILE A 1 108 ? 7.809 0.974 -10.033 1.00 77.94 108 ILE A O 1
ATOM 938 N N . LEU A 1 109 ? 7.871 2.154 -8.130 1.00 70.19 109 LEU A N 1
ATOM 939 C CA . LEU A 1 109 ? 8.008 3.453 -8.791 1.00 70.19 109 LEU A CA 1
ATOM 940 C C . LEU A 1 109 ? 9.353 3.611 -9.527 1.00 70.19 109 LEU A C 1
ATOM 942 O O . LEU A 1 109 ? 9.420 4.270 -10.565 1.00 70.19 109 LEU A O 1
ATOM 946 N N . VAL A 1 110 ? 10.421 2.977 -9.033 1.00 72.00 110 VAL A N 1
ATOM 947 C CA . VAL A 1 110 ? 11.718 2.941 -9.733 1.00 72.00 110 VAL A CA 1
ATOM 948 C C . VAL A 1 110 ? 11.591 2.176 -11.050 1.00 72.00 110 VAL A C 1
ATOM 950 O O . VAL A 1 110 ? 12.006 2.681 -12.093 1.00 72.00 110 VAL A O 1
ATOM 953 N N . VAL A 1 111 ? 10.950 1.003 -11.025 1.00 79.62 111 VAL A N 1
ATOM 954 C CA . VAL A 1 111 ? 10.680 0.203 -12.233 1.00 79.62 111 VAL A CA 1
ATOM 955 C C . VAL A 1 111 ? 9.825 0.994 -13.229 1.00 79.62 111 VAL A C 1
ATOM 957 O O . VAL A 1 111 ? 10.143 1.027 -14.416 1.00 79.62 111 VAL A O 1
ATOM 960 N N . LEU A 1 112 ? 8.812 1.721 -12.744 1.00 82.06 112 LEU A N 1
ATOM 961 C CA . LEU A 1 112 ? 7.985 2.601 -13.574 1.00 82.06 112 LEU A CA 1
ATOM 962 C C . LEU A 1 112 ? 8.810 3.702 -14.258 1.00 82.06 112 LEU A C 1
ATOM 964 O O . LEU A 1 112 ? 8.634 3.970 -15.444 1.00 82.06 112 LEU A O 1
ATOM 968 N N . THR A 1 113 ? 9.721 4.328 -13.512 1.00 76.19 113 THR A N 1
ATOM 969 C CA . THR A 1 113 ? 10.577 5.411 -14.017 1.00 76.19 113 THR A CA 1
ATOM 970 C C . THR A 1 113 ? 11.504 4.905 -15.120 1.00 76.19 113 THR A C 1
ATOM 972 O O . THR A 1 113 ? 11.636 5.548 -16.160 1.00 76.19 113 THR A O 1
ATOM 975 N N . ILE A 1 114 ? 12.099 3.724 -14.937 1.00 78.81 114 ILE A N 1
ATOM 976 C CA . ILE A 1 114 ? 12.956 3.091 -15.947 1.00 78.81 114 ILE A CA 1
ATOM 977 C C . ILE A 1 114 ? 12.165 2.807 -17.232 1.00 78.81 114 ILE A C 1
ATOM 979 O O . ILE A 1 114 ? 12.648 3.093 -18.328 1.00 78.81 114 ILE A O 1
ATOM 983 N N . GLU A 1 115 ? 10.942 2.286 -17.123 1.00 80.94 115 GLU A N 1
ATOM 984 C CA . GLU A 1 115 ? 10.106 1.994 -18.295 1.00 80.94 115 GLU A CA 1
ATOM 985 C C . GLU A 1 115 ? 9.623 3.257 -19.023 1.00 80.94 115 GLU A C 1
ATOM 987 O O . GLU A 1 115 ? 9.598 3.283 -20.254 1.00 80.94 115 GLU A O 1
ATOM 992 N N . LEU A 1 116 ? 9.340 4.346 -18.303 1.00 78.12 116 LEU A N 1
ATOM 993 C CA . LEU A 1 116 ? 9.043 5.645 -18.918 1.00 78.12 116 LEU A CA 1
ATOM 994 C C . LEU A 1 116 ? 10.246 6.208 -19.690 1.00 78.12 116 LEU A C 1
ATOM 996 O O . LEU A 1 116 ? 10.083 6.703 -20.805 1.00 78.12 116 LEU A O 1
ATOM 1000 N N . MET A 1 117 ? 11.462 6.074 -19.154 1.00 71.31 117 MET A N 1
ATOM 1001 C CA . MET A 1 117 ? 12.684 6.484 -19.860 1.00 71.31 117 MET A CA 1
ATOM 1002 C C . MET A 1 117 ? 12.910 5.654 -21.130 1.00 71.31 117 MET A C 1
ATOM 1004 O O . MET A 1 117 ? 13.227 6.201 -22.190 1.00 71.31 117 MET A O 1
ATOM 1008 N N . LYS A 1 118 ? 12.659 4.341 -21.061 1.00 76.31 118 LYS A N 1
ATOM 1009 C CA . LYS A 1 118 ? 12.686 3.449 -22.231 1.00 76.31 118 LYS A CA 1
ATOM 1010 C C . LYS A 1 118 ? 11.609 3.780 -23.264 1.00 76.31 118 LYS A C 1
ATOM 1012 O O . LYS A 1 118 ? 11.795 3.430 -24.426 1.00 76.31 118 LYS A O 1
ATOM 1017 N N . LEU A 1 119 ? 10.487 4.381 -22.865 1.00 77.12 119 LEU A N 1
ATOM 1018 C CA . LEU A 1 119 ? 9.433 4.832 -23.775 1.00 77.12 119 LEU A CA 1
ATOM 1019 C C . LEU A 1 119 ? 9.852 6.116 -24.503 1.00 77.12 119 LEU A C 1
ATOM 1021 O O . LEU A 1 119 ? 9.757 6.185 -25.723 1.00 77.12 119 LEU A O 1
ATOM 1025 N N . ILE A 1 120 ? 10.387 7.103 -23.779 1.00 74.56 120 ILE A N 1
ATOM 1026 C CA . ILE A 1 120 ? 10.886 8.365 -24.360 1.00 74.56 120 ILE A CA 1
ATOM 1027 C C . ILE A 1 120 ? 11.990 8.094 -25.392 1.00 74.56 120 ILE A C 1
ATOM 1029 O O . ILE A 1 120 ? 12.017 8.717 -26.453 1.00 74.56 120 ILE A O 1
ATOM 1033 N N . SER A 1 121 ? 12.854 7.113 -25.121 1.00 68.81 121 SER A N 1
ATOM 1034 C CA . SER A 1 121 ? 13.887 6.669 -26.060 1.00 68.81 121 SER A CA 1
ATOM 1035 C C . SER A 1 121 ? 13.336 6.169 -27.399 1.00 68.81 121 SER A C 1
ATOM 1037 O O . SER A 1 121 ? 14.019 6.306 -28.407 1.00 68.81 121 SER A O 1
ATOM 1039 N N . VAL A 1 122 ? 12.135 5.583 -27.429 1.00 70.50 122 VAL A N 1
ATOM 1040 C CA . VAL A 1 122 ? 11.533 5.026 -28.657 1.00 70.50 122 VAL A CA 1
ATOM 1041 C C . VAL A 1 122 ? 11.027 6.138 -29.573 1.00 70.5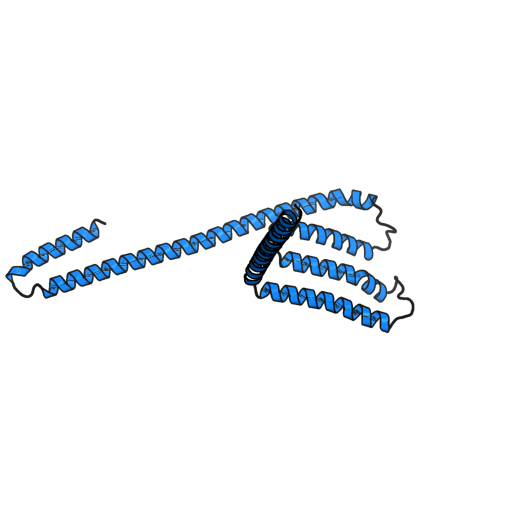0 122 VAL A C 1
ATOM 1043 O O . VAL A 1 122 ? 11.110 6.018 -30.790 1.00 70.50 122 VAL A O 1
ATOM 1046 N N . PHE A 1 123 ? 10.545 7.242 -28.998 1.00 69.94 123 PHE A N 1
ATOM 1047 C CA . PHE A 1 123 ? 10.087 8.407 -29.759 1.00 69.94 123 PHE A CA 1
ATOM 1048 C C . PHE A 1 123 ? 11.237 9.283 -30.269 1.00 69.94 123 PHE A C 1
ATOM 1050 O O . PHE A 1 123 ? 11.043 10.066 -31.196 1.00 69.94 123 PHE A O 1
ATOM 1057 N N . ASN A 1 124 ? 12.434 9.156 -29.690 1.00 68.19 124 ASN A N 1
ATOM 1058 C CA . ASN A 1 124 ? 13.596 9.963 -30.045 1.00 68.19 124 ASN A CA 1
ATOM 1059 C C . ASN A 1 124 ? 14.583 9.176 -30.925 1.00 68.19 124 ASN A C 1
ATOM 1061 O O . ASN A 1 124 ? 15.697 8.852 -30.522 1.00 68.19 124 ASN A O 1
ATOM 1065 N N . THR A 1 125 ? 14.158 8.863 -32.150 1.00 58.84 125 THR A N 1
ATOM 1066 C CA . THR A 1 125 ? 14.892 8.026 -33.120 1.00 58.84 125 THR A CA 1
ATOM 1067 C C . THR A 1 125 ? 16.148 8.674 -33.713 1.00 58.84 125 THR A C 1
ATOM 1069 O O . THR A 1 125 ? 16.918 7.996 -34.387 1.00 58.84 125 THR A O 1
ATOM 1072 N N . GLN A 1 126 ? 16.398 9.964 -33.457 1.00 56.22 126 GLN A N 1
ATOM 1073 C CA . GLN A 1 126 ? 17.621 10.652 -33.901 1.00 56.22 126 GLN A CA 1
ATOM 1074 C C . GLN A 1 126 ? 18.861 10.270 -33.082 1.00 56.22 126 GLN A C 1
ATOM 1076 O O . GLN A 1 126 ? 19.983 10.550 -33.502 1.00 56.22 126 GLN A O 1
ATOM 1081 N N . LYS A 1 127 ? 18.681 9.611 -31.932 1.00 53.28 127 LYS A N 1
ATOM 1082 C CA . LYS A 1 127 ? 19.778 9.049 -31.146 1.00 53.28 127 LYS A CA 1
ATOM 1083 C C . LYS A 1 127 ? 19.925 7.568 -31.467 1.00 53.28 127 LYS A C 1
ATOM 1085 O O . LYS A 1 127 ? 19.283 6.710 -30.869 1.00 53.28 127 LYS A O 1
ATOM 1090 N N . THR A 1 128 ? 20.763 7.278 -32.454 1.00 49.91 128 THR A N 1
ATOM 1091 C CA . THR A 1 128 ? 21.236 5.925 -32.741 1.00 49.91 128 THR A CA 1
ATOM 1092 C C . THR A 1 128 ? 22.019 5.412 -31.534 1.00 49.91 128 THR A C 1
ATOM 1094 O O . THR A 1 128 ? 23.122 5.886 -31.286 1.00 49.91 128 THR A O 1
ATOM 1097 N N . ASN A 1 129 ? 21.430 4.451 -30.821 1.00 48.66 129 ASN A N 1
ATOM 1098 C CA . ASN A 1 129 ? 21.979 3.712 -29.681 1.00 48.66 129 ASN A CA 1
ATOM 1099 C C . ASN A 1 129 ? 22.213 4.548 -28.410 1.00 48.66 129 ASN A C 1
ATOM 1101 O O . ASN A 1 129 ? 23.195 5.271 -28.276 1.00 48.66 129 ASN A O 1
ATOM 1105 N N . LEU A 1 130 ? 21.324 4.374 -27.427 1.00 52.81 130 LEU A N 1
ATOM 1106 C CA . LEU A 1 130 ? 21.634 4.699 -26.036 1.00 52.81 130 LEU A CA 1
ATOM 1107 C C . LEU A 1 130 ? 22.638 3.649 -25.516 1.00 52.81 130 LEU A C 1
ATOM 1109 O O . LEU A 1 130 ? 22.235 2.626 -24.961 1.00 52.81 130 LEU A O 1
ATOM 1113 N N . ASP A 1 131 ? 23.931 3.864 -25.747 1.00 55.31 131 ASP A N 1
ATOM 1114 C CA . ASP A 1 131 ? 25.004 3.060 -25.147 1.00 55.31 131 ASP A CA 1
ATOM 1115 C C . ASP A 1 131 ? 25.097 3.295 -23.621 1.00 55.31 131 ASP A C 1
ATOM 1117 O O . ASP A 1 131 ? 24.625 4.309 -23.095 1.00 55.31 131 ASP A O 1
ATOM 1121 N N . GLU A 1 132 ? 25.764 2.376 -22.905 1.00 55.56 132 GLU A N 1
ATOM 1122 C CA . GLU A 1 132 ? 26.016 2.374 -21.443 1.00 55.56 132 GLU A CA 1
ATOM 1123 C C . GLU A 1 132 ? 26.464 3.735 -20.863 1.00 55.56 132 GLU A C 1
ATOM 1125 O O . GLU A 1 132 ? 26.226 4.042 -19.691 1.00 55.56 132 GLU A O 1
ATOM 1130 N N . ILE A 1 133 ? 27.072 4.583 -21.694 1.00 55.44 133 ILE A N 1
ATOM 1131 C CA . ILE A 1 133 ? 27.593 5.905 -21.340 1.00 55.44 133 ILE A CA 1
ATOM 1132 C C . ILE A 1 133 ? 26.462 6.922 -21.095 1.00 55.44 133 ILE A C 1
ATOM 1134 O O . ILE A 1 133 ? 26.556 7.716 -20.157 1.00 55.44 133 ILE A O 1
ATOM 1138 N N . GLU A 1 134 ? 25.357 6.887 -21.851 1.00 59.47 134 GLU A N 1
ATOM 1139 C CA . GLU A 1 134 ? 24.204 7.767 -21.582 1.00 59.47 134 GLU A CA 1
ATOM 1140 C C . GLU A 1 134 ? 23.415 7.315 -20.340 1.00 59.47 134 GLU A C 1
ATOM 1142 O O . GLU A 1 134 ? 22.862 8.155 -19.626 1.00 59.47 134 GLU A O 1
ATOM 1147 N N . PHE A 1 135 ? 23.442 6.021 -19.993 1.00 60.81 135 PHE A N 1
ATOM 1148 C CA . PHE A 1 135 ? 22.897 5.539 -18.718 1.00 60.81 135 PHE A CA 1
ATOM 1149 C C . PHE A 1 135 ? 23.713 6.061 -17.525 1.00 60.81 135 PHE A C 1
ATOM 1151 O O . PHE A 1 135 ? 23.138 6.603 -16.577 1.00 60.81 135 PHE A O 1
ATOM 1158 N N . ALA A 1 136 ? 25.047 5.994 -17.600 1.00 64.25 136 ALA A N 1
ATOM 1159 C CA . ALA A 1 136 ? 25.939 6.563 -16.587 1.00 64.25 136 ALA A CA 1
ATOM 1160 C C . ALA A 1 136 ? 25.792 8.092 -16.455 1.00 64.25 136 ALA A C 1
ATOM 1162 O O . ALA A 1 136 ? 25.860 8.623 -15.348 1.00 64.25 136 ALA A O 1
ATOM 1163 N N . LEU A 1 137 ? 25.510 8.798 -17.555 1.00 65.31 137 LEU A N 1
ATOM 1164 C CA . LEU A 1 137 ? 25.192 10.232 -17.544 1.00 65.31 137 LEU A CA 1
ATOM 1165 C C . LEU A 1 137 ? 23.781 10.542 -17.015 1.00 65.31 137 LEU A C 1
ATOM 1167 O O . LEU A 1 137 ? 23.539 11.657 -16.555 1.00 65.31 137 LEU A O 1
ATOM 1171 N N . SER A 1 138 ? 22.857 9.576 -17.035 1.00 66.38 138 SER A N 1
ATOM 1172 C CA . SER A 1 138 ? 21.503 9.715 -16.472 1.00 66.38 138 SER A CA 1
ATOM 1173 C C . SER A 1 138 ? 21.426 9.416 -14.964 1.00 66.38 138 SER A C 1
ATOM 1175 O O . SER A 1 138 ? 20.520 9.890 -14.272 1.00 66.38 138 SER A O 1
ATOM 1177 N N . LEU A 1 139 ? 22.404 8.684 -14.417 1.00 71.38 139 LEU A N 1
ATOM 1178 C CA . LEU A 1 139 ? 22.520 8.358 -12.989 1.00 71.38 139 LEU A CA 1
ATOM 1179 C C . LEU A 1 139 ? 22.465 9.590 -12.058 1.00 71.38 139 LEU A C 1
ATOM 1181 O O . LEU A 1 139 ? 21.683 9.575 -11.106 1.00 71.38 139 LEU A O 1
ATOM 1185 N N . PRO A 1 140 ? 23.185 10.692 -12.342 1.00 77.19 140 PRO A N 1
ATOM 1186 C CA . PRO A 1 140 ? 23.134 11.920 -11.547 1.00 77.19 140 PRO A CA 1
ATOM 1187 C C . PRO A 1 140 ? 21.740 12.546 -11.437 1.00 77.19 140 PRO A C 1
ATOM 1189 O O . PRO A 1 140 ? 21.464 13.246 -10.470 1.00 77.19 140 PRO A O 1
ATOM 1192 N N . ILE A 1 141 ? 20.862 12.295 -12.412 1.00 70.69 141 ILE A N 1
ATOM 1193 C CA . ILE A 1 141 ? 19.477 12.787 -12.440 1.00 70.69 141 ILE A CA 1
ATOM 1194 C C . ILE A 1 141 ? 18.517 11.790 -11.784 1.00 70.69 141 ILE A C 1
ATOM 1196 O O . ILE A 1 141 ? 17.577 12.191 -11.101 1.00 70.69 141 ILE A O 1
ATOM 1200 N N . THR A 1 142 ? 18.762 10.489 -11.928 1.00 70.00 142 THR A N 1
ATOM 1201 C CA . THR A 1 142 ? 17.916 9.456 -11.306 1.00 70.00 142 THR A CA 1
ATOM 1202 C C . THR A 1 142 ? 18.120 9.340 -9.794 1.00 70.00 142 THR A C 1
ATOM 1204 O O . THR A 1 142 ? 17.145 9.138 -9.075 1.00 70.00 142 THR A O 1
ATOM 1207 N N . ILE A 1 143 ? 19.337 9.545 -9.278 1.00 77.12 143 ILE A N 1
ATOM 1208 C CA . ILE A 1 143 ? 19.631 9.539 -7.832 1.00 77.12 143 ILE A CA 1
ATOM 1209 C C . ILE A 1 143 ? 18.762 10.541 -7.041 1.00 77.12 143 ILE A C 1
ATOM 1211 O O . ILE A 1 143 ? 18.125 10.118 -6.073 1.00 77.12 143 ILE A O 1
ATOM 1215 N N . PRO A 1 144 ? 18.664 11.835 -7.411 1.00 78.25 144 PRO A N 1
ATOM 1216 C CA . PRO A 1 144 ? 17.812 12.782 -6.694 1.00 78.25 144 PRO A CA 1
ATOM 1217 C C . PRO A 1 144 ? 16.320 12.471 -6.851 1.00 78.25 144 PRO A C 1
ATOM 1219 O O . PRO A 1 144 ? 15.563 12.689 -5.909 1.00 78.25 144 PRO A O 1
ATOM 1222 N N . ILE A 1 145 ? 15.895 11.902 -7.985 1.00 71.56 145 ILE A N 1
ATOM 1223 C CA . ILE A 1 145 ? 14.516 11.427 -8.169 1.00 71.56 145 ILE A CA 1
ATOM 1224 C C . ILE A 1 145 ? 14.216 10.296 -7.175 1.00 71.56 145 ILE A C 1
ATOM 1226 O O . ILE A 1 145 ? 13.234 10.374 -6.441 1.00 71.56 145 ILE A O 1
ATOM 1230 N N . ILE A 1 146 ? 15.094 9.294 -7.070 1.00 69.62 146 ILE A N 1
ATOM 1231 C CA . ILE A 1 146 ? 14.967 8.188 -6.107 1.00 69.62 146 ILE A CA 1
ATOM 1232 C C . ILE A 1 146 ? 14.971 8.717 -4.665 1.00 69.62 146 ILE A C 1
ATOM 1234 O O . ILE A 1 146 ? 14.127 8.314 -3.867 1.00 69.62 146 ILE A O 1
ATOM 1238 N N . ALA A 1 147 ? 15.865 9.649 -4.329 1.00 74.31 147 ALA A N 1
ATOM 1239 C CA . ALA A 1 147 ? 15.927 10.249 -2.997 1.00 74.31 147 ALA A CA 1
ATOM 1240 C C . ALA A 1 147 ? 14.638 11.013 -2.640 1.00 74.31 147 ALA A C 1
ATOM 1242 O O . ALA A 1 147 ? 14.109 10.853 -1.539 1.00 74.31 147 ALA A O 1
ATOM 1243 N N . LEU A 1 148 ? 14.095 11.792 -3.581 1.00 72.12 148 LEU A N 1
ATOM 1244 C CA . LEU A 1 148 ? 12.834 12.515 -3.410 1.00 72.12 148 LEU A CA 1
ATOM 1245 C C . LEU A 1 148 ? 11.661 11.545 -3.218 1.00 72.12 148 LEU A C 1
ATOM 1247 O O . LEU A 1 148 ? 10.808 11.764 -2.359 1.00 72.12 148 LEU A O 1
ATOM 1251 N N . ILE A 1 149 ? 11.648 10.439 -3.959 1.00 62.94 149 ILE A N 1
ATOM 1252 C CA . ILE A 1 149 ? 10.631 9.389 -3.837 1.00 62.94 149 ILE A CA 1
ATOM 1253 C C . ILE A 1 149 ? 10.695 8.715 -2.461 1.00 62.94 149 ILE A C 1
ATOM 1255 O O . ILE A 1 149 ? 9.662 8.569 -1.807 1.00 62.94 149 ILE A O 1
ATOM 1259 N N . VAL A 1 150 ? 11.889 8.337 -1.993 1.00 72.25 150 VAL A N 1
ATOM 1260 C CA . VAL A 1 150 ? 12.082 7.740 -0.659 1.00 72.25 150 VAL A CA 1
ATOM 1261 C C . VAL A 1 150 ? 11.636 8.712 0.436 1.00 72.25 150 VAL A C 1
ATOM 1263 O O . VAL A 1 150 ? 10.950 8.313 1.377 1.00 72.25 150 VAL A O 1
ATOM 1266 N N . PHE A 1 151 ? 11.947 10.001 0.286 1.00 76.94 151 PHE A N 1
ATOM 1267 C CA . PHE A 1 151 ? 11.509 11.036 1.218 1.00 76.94 151 PHE A CA 1
ATOM 1268 C C . PHE A 1 151 ? 9.978 11.152 1.292 1.00 76.94 151 PHE A C 1
ATOM 1270 O O . PHE A 1 151 ? 9.404 11.155 2.383 1.00 76.94 151 PHE A O 1
ATOM 1277 N N . VAL A 1 152 ? 9.302 11.200 0.140 1.00 68.50 152 VAL A N 1
ATOM 1278 C CA . VAL A 1 152 ? 7.833 11.256 0.074 1.00 68.50 152 VAL A CA 1
ATOM 1279 C C . VAL A 1 152 ? 7.207 9.985 0.660 1.00 68.50 152 VAL A C 1
ATOM 1281 O O . VAL A 1 152 ? 6.241 10.072 1.417 1.00 68.50 152 VAL A O 1
ATOM 1284 N N . SER A 1 153 ? 7.783 8.816 0.377 1.00 66.25 153 SER A N 1
ATOM 1285 C CA . SER A 1 153 ? 7.324 7.524 0.898 1.00 66.25 153 SER A CA 1
ATOM 1286 C C . SER A 1 153 ? 7.337 7.462 2.423 1.00 66.25 153 SER A C 1
ATOM 1288 O O . SER A 1 153 ? 6.354 7.030 3.025 1.00 66.25 153 SER A O 1
ATOM 1290 N N . ASN A 1 154 ? 8.424 7.913 3.052 1.00 71.38 154 ASN A N 1
ATOM 1291 C CA . ASN A 1 154 ? 8.534 7.919 4.511 1.00 71.38 154 ASN A CA 1
ATOM 1292 C C . ASN A 1 154 ? 7.460 8.814 5.138 1.00 71.38 154 ASN A C 1
ATOM 1294 O O . ASN A 1 154 ? 6.764 8.399 6.060 1.00 71.38 154 ASN A O 1
ATOM 1298 N N . LYS A 1 155 ? 7.234 9.998 4.560 1.00 74.25 155 LYS A N 1
ATOM 1299 C CA . LYS A 1 155 ? 6.240 10.947 5.073 1.00 74.25 155 LYS A CA 1
ATOM 1300 C C . LYS A 1 155 ? 4.803 10.425 4.979 1.00 74.25 155 LYS A C 1
ATOM 1302 O O . LYS A 1 155 ? 3.990 10.701 5.858 1.00 74.25 155 LYS A O 1
ATOM 1307 N N . ILE A 1 156 ? 4.488 9.664 3.931 1.00 70.25 156 ILE A N 1
ATOM 1308 C CA . ILE A 1 156 ? 3.177 9.017 3.773 1.00 70.25 156 ILE A CA 1
ATOM 1309 C C . ILE A 1 156 ? 3.008 7.879 4.785 1.00 70.25 156 ILE A C 1
ATOM 1311 O O . ILE A 1 156 ? 1.933 7.741 5.367 1.00 70.25 156 ILE A O 1
ATOM 1315 N N . ASN A 1 157 ? 4.056 7.085 5.020 1.00 71.56 157 ASN A N 1
ATOM 1316 C CA . ASN A 1 157 ? 4.026 6.001 5.999 1.00 71.56 157 ASN A CA 1
ATOM 1317 C C . ASN A 1 157 ? 3.782 6.524 7.422 1.00 71.56 157 ASN A C 1
ATOM 1319 O O . ASN A 1 157 ? 2.926 5.998 8.132 1.00 71.56 157 ASN A O 1
ATOM 1323 N N . ASP A 1 158 ? 4.468 7.602 7.801 1.00 72.25 158 ASP A N 1
ATOM 1324 C CA . ASP A 1 158 ? 4.285 8.239 9.106 1.00 72.25 158 ASP A CA 1
ATOM 1325 C C . ASP A 1 158 ? 2.858 8.781 9.267 1.00 72.25 158 ASP A C 1
ATOM 1327 O O . ASP A 1 158 ? 2.231 8.605 10.313 1.00 72.25 158 ASP A O 1
ATOM 1331 N N . TYR A 1 159 ? 2.302 9.380 8.208 1.00 73.38 159 TYR A N 1
ATOM 1332 C CA . TYR A 1 159 ? 0.922 9.865 8.206 1.00 73.38 159 TYR A CA 1
ATOM 1333 C C . TYR A 1 159 ? -0.096 8.727 8.357 1.00 73.38 159 TYR A C 1
ATOM 1335 O O . TYR A 1 159 ? -1.051 8.845 9.126 1.00 73.38 159 TYR A O 1
ATOM 1343 N N . TYR A 1 160 ? 0.109 7.610 7.653 1.00 75.44 160 TYR A N 1
ATOM 1344 C CA . TYR A 1 160 ? -0.768 6.444 7.748 1.00 75.44 160 TYR A CA 1
ATOM 1345 C C . TYR A 1 160 ? -0.740 5.827 9.151 1.00 75.44 160 TYR A C 1
ATOM 1347 O O . TYR A 1 160 ? -1.798 5.549 9.717 1.00 75.44 160 TYR A O 1
ATOM 1355 N N . LEU A 1 161 ? 0.453 5.660 9.733 1.00 77.06 161 LEU A N 1
ATOM 1356 C CA . LEU A 1 161 ? 0.614 5.128 11.086 1.00 77.06 161 LEU A CA 1
ATOM 1357 C C . LEU A 1 161 ? -0.066 6.031 12.120 1.00 77.06 161 LEU A C 1
ATOM 1359 O O . LEU A 1 161 ? -0.793 5.530 12.976 1.00 77.06 161 LEU A O 1
ATOM 1363 N N . LEU A 1 162 ? 0.109 7.350 12.000 1.00 78.25 162 LEU A N 1
ATOM 1364 C CA . LEU A 1 162 ? -0.536 8.322 12.879 1.00 78.25 162 LEU A CA 1
ATOM 1365 C C . LEU A 1 162 ? -2.065 8.268 12.766 1.00 78.25 162 LEU A C 1
ATOM 1367 O O . LEU A 1 162 ? -2.757 8.295 13.781 1.00 78.25 162 LEU A O 1
ATOM 1371 N N . ASN A 1 163 ? -2.600 8.164 11.547 1.00 79.94 163 ASN A N 1
ATOM 1372 C CA . ASN A 1 163 ? -4.043 8.113 11.336 1.00 79.94 163 ASN A CA 1
ATOM 1373 C C . ASN A 1 163 ? -4.659 6.796 11.833 1.00 79.94 163 ASN A C 1
ATOM 1375 O O . ASN A 1 163 ? -5.745 6.808 12.407 1.00 79.94 163 ASN A O 1
ATOM 1379 N N . ASN A 1 164 ? -3.960 5.671 11.659 1.00 83.50 164 ASN A N 1
ATOM 1380 C CA . ASN A 1 164 ? -4.386 4.387 12.211 1.00 83.50 164 ASN A CA 1
ATOM 1381 C C . ASN A 1 164 ? -4.383 4.415 13.744 1.00 83.50 164 ASN A C 1
ATOM 1383 O O . ASN A 1 164 ? -5.358 4.008 14.367 1.00 83.50 164 ASN A O 1
ATOM 1387 N N . LEU A 1 165 ? -3.315 4.945 14.349 1.00 85.19 165 LEU A N 1
ATOM 1388 C CA . LEU A 1 165 ? -3.225 5.079 15.799 1.00 85.19 165 LEU A CA 1
ATOM 1389 C C . LEU A 1 165 ? -4.340 5.979 16.342 1.00 85.19 165 LEU A C 1
ATOM 1391 O O . LEU A 1 165 ? -4.966 5.631 17.334 1.00 85.19 165 LEU A O 1
ATOM 1395 N N . ARG A 1 166 ? -4.633 7.092 15.659 1.00 89.12 166 ARG A N 1
ATOM 1396 C CA . ARG A 1 166 ? -5.746 7.977 16.010 1.00 89.12 166 ARG A CA 1
ATOM 1397 C C . ARG A 1 166 ? -7.095 7.259 15.959 1.00 89.12 166 ARG A C 1
ATOM 1399 O O . ARG A 1 166 ? -7.855 7.387 16.905 1.00 89.12 166 ARG A O 1
ATOM 1406 N N . SER A 1 167 ? -7.368 6.491 14.903 1.00 90.62 167 SER A N 1
ATOM 1407 C CA . SER A 1 167 ? -8.622 5.730 14.786 1.00 90.62 167 SER A CA 1
ATOM 1408 C C . SER A 1 167 ? -8.787 4.722 15.922 1.00 90.62 167 SER A C 1
ATOM 1410 O O . SER A 1 167 ? -9.861 4.634 16.498 1.00 90.62 167 SER A O 1
ATOM 1412 N N . VAL A 1 168 ? -7.721 3.990 16.262 1.00 91.50 168 VAL A N 1
ATOM 1413 C CA . VAL A 1 168 ? -7.743 3.025 17.373 1.00 91.50 168 VAL A CA 1
ATOM 1414 C C . VAL A 1 168 ? -8.012 3.729 18.703 1.00 91.50 168 VAL A C 1
ATOM 1416 O O . VAL A 1 168 ? -8.765 3.224 19.526 1.00 91.50 168 VAL A O 1
ATOM 1419 N N . LEU A 1 169 ? -7.410 4.901 18.902 1.00 90.00 169 LEU A N 1
ATOM 1420 C CA . LEU A 1 169 ? -7.557 5.680 20.127 1.00 90.00 169 LEU A CA 1
ATOM 1421 C C . LEU A 1 169 ? -8.972 6.271 20.254 1.00 90.00 169 LEU A C 1
ATOM 1423 O O . LEU A 1 169 ? -9.535 6.250 21.344 1.00 90.00 169 LEU A O 1
ATOM 1427 N N . ASP A 1 170 ? -9.565 6.730 19.149 1.00 93.88 170 ASP A N 1
ATOM 1428 C CA . ASP A 1 170 ? -10.957 7.1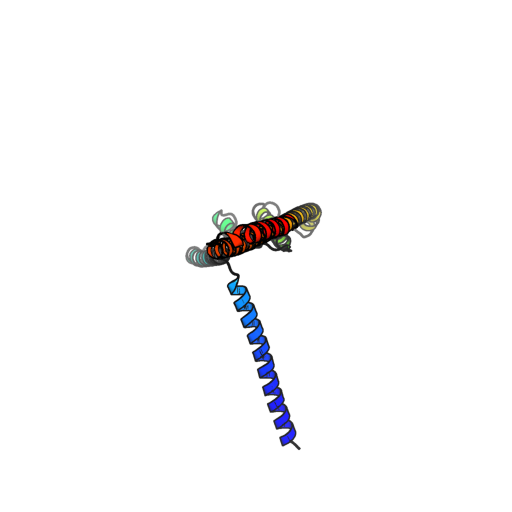96 19.104 1.00 93.88 170 ASP A CA 1
ATOM 1429 C C . ASP A 1 170 ? -11.938 6.043 19.438 1.00 93.88 170 ASP A C 1
ATOM 1431 O O . ASP A 1 170 ? -12.812 6.211 20.290 1.00 93.88 170 ASP A O 1
ATOM 1435 N N . ASP A 1 171 ? -11.742 4.845 18.867 1.00 93.81 171 ASP A N 1
ATOM 1436 C CA . ASP A 1 171 ? -12.567 3.658 19.164 1.00 93.81 171 ASP A CA 1
ATOM 1437 C C . ASP A 1 171 ? -12.456 3.218 20.641 1.00 93.81 171 ASP A C 1
ATOM 1439 O O . ASP A 1 171 ? -13.437 2.800 21.273 1.00 93.81 171 ASP A O 1
ATOM 1443 N N . GLU A 1 172 ? -11.251 3.302 21.213 1.00 91.62 172 GLU A N 1
ATOM 1444 C CA . GLU A 1 172 ? -10.999 2.974 22.618 1.00 91.62 172 GLU A CA 1
ATOM 1445 C C . GLU A 1 172 ? -11.675 3.985 23.560 1.00 91.62 172 GLU A C 1
ATOM 1447 O O . GLU A 1 172 ? -12.312 3.579 24.537 1.00 91.62 172 GLU A O 1
ATOM 1452 N N . ILE A 1 173 ? -11.629 5.284 23.233 1.00 94.06 173 ILE A N 1
ATOM 1453 C CA . ILE A 1 173 ? -12.352 6.334 23.969 1.00 94.06 173 ILE A CA 1
ATOM 1454 C C . ILE A 1 173 ? -13.857 6.059 23.964 1.00 94.06 173 ILE A C 1
ATOM 1456 O O . ILE A 1 173 ? -14.480 6.088 25.029 1.00 94.06 173 ILE A O 1
ATOM 1460 N N . ASP A 1 174 ? -14.439 5.761 22.801 1.00 95.19 174 ASP A N 1
ATOM 1461 C CA . ASP A 1 174 ? -15.874 5.489 22.678 1.00 95.19 174 ASP A CA 1
ATOM 1462 C C . ASP A 1 174 ? -16.292 4.258 23.495 1.00 95.19 174 ASP A C 1
ATOM 1464 O O . ASP A 1 174 ? -17.338 4.258 24.155 1.00 95.19 174 ASP A O 1
ATOM 1468 N N . THR A 1 175 ? -15.447 3.224 23.515 1.00 94.75 175 THR A N 1
ATOM 1469 C CA . THR A 1 175 ? -15.684 2.002 24.293 1.00 94.75 175 THR A CA 1
ATOM 1470 C C . THR A 1 175 ? -15.671 2.284 25.796 1.00 94.75 175 THR A C 1
ATOM 1472 O O . THR A 1 175 ? -16.620 1.917 26.496 1.00 94.75 175 THR A O 1
ATOM 1475 N N . ILE A 1 176 ? -14.640 2.980 26.290 1.00 93.62 176 ILE A N 1
ATOM 1476 C CA . ILE A 1 176 ? -14.523 3.362 27.706 1.00 93.62 176 ILE A CA 1
ATOM 1477 C C . ILE A 1 176 ? -15.700 4.252 28.111 1.00 93.62 176 ILE A C 1
ATOM 1479 O O . ILE A 1 176 ? -16.310 4.051 29.163 1.00 93.62 176 ILE A O 1
ATOM 1483 N N . PHE A 1 177 ? -16.059 5.221 27.269 1.00 94.62 177 PHE A N 1
ATOM 1484 C CA . PHE A 1 177 ? -17.191 6.102 27.518 1.00 94.62 177 PHE A CA 1
ATOM 1485 C C . PHE A 1 177 ? -18.488 5.295 27.650 1.00 94.62 177 PHE A C 1
ATOM 1487 O O . PHE A 1 177 ? -19.219 5.450 28.630 1.00 94.62 177 PHE A O 1
ATOM 1494 N N . PHE A 1 178 ? -18.758 4.375 26.722 1.00 94.38 178 PHE A N 1
ATOM 1495 C CA . PHE A 1 178 ? -19.952 3.536 26.777 1.00 94.38 178 PHE A CA 1
ATOM 1496 C C . PHE A 1 178 ? -20.000 2.651 28.033 1.00 94.38 178 PHE A C 1
ATOM 1498 O O . PHE A 1 178 ? -21.056 2.531 28.665 1.00 94.38 178 PHE A O 1
ATOM 1505 N N . GLU A 1 179 ? -18.868 2.065 28.429 1.00 93.50 179 GLU A N 1
ATOM 1506 C CA . GLU A 1 179 ? -18.762 1.249 29.640 1.00 93.50 179 GLU A CA 1
ATOM 1507 C C . GLU A 1 179 ? -19.060 2.063 30.909 1.00 93.50 179 GLU A C 1
ATOM 1509 O O . GLU A 1 179 ? -19.868 1.637 31.740 1.00 93.50 179 GLU A O 1
ATOM 1514 N N . LEU A 1 180 ? -18.507 3.275 31.019 1.00 93.31 180 LEU A N 1
ATOM 1515 C CA . LEU A 1 180 ? -18.781 4.184 32.135 1.00 93.31 180 LEU A CA 1
ATOM 1516 C C . LEU A 1 180 ? -20.267 4.558 32.223 1.00 93.31 180 LEU A C 1
ATOM 1518 O O . LEU A 1 180 ? -20.857 4.511 33.306 1.00 93.31 180 LEU A O 1
ATOM 1522 N N . PHE A 1 181 ? -20.904 4.890 31.095 1.00 93.00 181 PHE A N 1
ATOM 1523 C CA . PHE A 1 181 ? -22.337 5.205 31.070 1.00 93.00 181 PHE A CA 1
ATOM 1524 C C . PHE A 1 181 ? -23.203 4.010 31.471 1.00 93.00 181 PHE A C 1
ATOM 1526 O O . PHE A 1 181 ? -24.193 4.178 32.192 1.00 93.00 181 PHE A O 1
ATOM 1533 N N . LYS A 1 182 ? -22.840 2.805 31.024 1.00 93.75 182 LYS A N 1
ATOM 1534 C CA . LYS A 1 182 ? -23.552 1.576 31.373 1.00 93.75 182 LYS A CA 1
ATOM 1535 C C . LYS A 1 182 ? -23.448 1.274 32.868 1.00 93.75 182 LYS A C 1
ATOM 1537 O O . LYS A 1 182 ? -24.485 1.060 33.496 1.00 93.75 182 LYS A O 1
ATOM 1542 N N . ASN A 1 183 ? -22.242 1.317 33.436 1.00 93.06 183 ASN A N 1
ATOM 1543 C CA . ASN A 1 183 ? -22.015 1.058 34.860 1.00 93.06 183 ASN A CA 1
ATOM 1544 C C . ASN A 1 183 ? -22.772 2.062 35.735 1.00 93.06 183 ASN A C 1
ATOM 1546 O O . ASN A 1 183 ? -23.539 1.662 36.611 1.00 93.06 183 ASN A O 1
ATOM 1550 N N . LYS A 1 184 ? -22.669 3.360 35.424 1.00 91.75 184 LYS A N 1
ATOM 1551 C CA . LYS A 1 184 ? -23.394 4.408 36.154 1.00 91.75 184 LYS A CA 1
ATOM 1552 C C . LYS A 1 184 ? -24.911 4.215 36.098 1.00 91.75 184 LYS A C 1
ATOM 1554 O O . LYS A 1 184 ? -25.610 4.424 37.088 1.00 91.75 184 LYS A O 1
ATOM 1559 N N . LYS A 1 185 ? -25.449 3.801 34.947 1.00 92.50 185 LYS A N 1
ATOM 1560 C CA . LYS A 1 185 ? -26.882 3.509 34.811 1.00 92.50 185 LYS A CA 1
ATOM 1561 C C . LYS A 1 185 ? -27.306 2.304 35.652 1.00 92.50 185 LYS A C 1
ATOM 1563 O O . LYS A 1 185 ? -28.387 2.321 36.233 1.00 92.50 185 LYS A O 1
ATOM 1568 N N . GLU A 1 186 ? -26.469 1.275 35.735 1.00 92.50 186 GLU A N 1
ATOM 1569 C CA . GLU A 1 186 ? -26.732 0.108 36.576 1.00 92.50 186 GLU A CA 1
ATOM 1570 C C . GLU A 1 186 ? -26.745 0.469 38.070 1.00 92.50 186 GLU A C 1
ATOM 1572 O O . GLU A 1 186 ? -27.617 0.005 38.807 1.00 92.50 186 GLU A O 1
ATOM 1577 N N . GLU A 1 187 ? -25.839 1.343 38.513 1.00 90.38 187 GLU A N 1
ATOM 1578 C CA . GLU A 1 187 ? -25.826 1.872 39.882 1.00 90.38 187 GLU A CA 1
ATOM 1579 C C . GLU A 1 187 ? -27.094 2.664 40.213 1.00 90.38 187 GLU A C 1
ATOM 1581 O O . GLU A 1 187 ? -27.700 2.437 41.263 1.00 90.38 187 GLU A O 1
ATOM 1586 N N . ILE A 1 188 ? -27.546 3.532 39.300 1.00 89.12 188 ILE A N 1
ATOM 1587 C CA . ILE A 1 188 ? -28.799 4.286 39.462 1.00 89.12 188 ILE A CA 1
ATOM 1588 C C . ILE A 1 188 ? -29.990 3.330 39.584 1.00 89.12 188 ILE A C 1
ATOM 1590 O O . ILE A 1 188 ? -30.803 3.484 40.493 1.00 89.12 188 ILE A O 1
ATOM 1594 N N . ASN A 1 189 ? -30.069 2.302 38.736 1.00 90.06 189 ASN A N 1
ATOM 1595 C CA . ASN A 1 189 ? -31.151 1.318 38.802 1.00 90.06 189 ASN A CA 1
ATOM 1596 C C . ASN A 1 189 ? -31.150 0.555 40.141 1.00 90.06 189 ASN A C 1
ATOM 1598 O O . ASN A 1 189 ? -32.202 0.386 40.758 1.00 90.06 189 ASN A O 1
ATOM 1602 N N . LYS A 1 190 ? -29.972 0.142 40.639 1.00 91.12 190 LYS A N 1
ATOM 1603 C CA . LYS A 1 190 ? -29.837 -0.495 41.965 1.00 91.12 190 LYS A CA 1
ATOM 1604 C C . LYS A 1 190 ? -30.287 0.442 43.088 1.00 91.12 190 LYS A C 1
ATOM 1606 O O . LYS A 1 190 ? -30.875 -0.010 44.074 1.00 91.12 190 LYS A O 1
ATOM 1611 N N . LEU A 1 191 ? -30.014 1.740 42.960 1.00 85.44 191 LEU A N 1
ATOM 1612 C CA . LEU A 1 191 ? -30.450 2.744 43.923 1.00 85.44 191 LEU A CA 1
ATOM 1613 C C . LEU A 1 191 ? -31.976 2.920 43.899 1.00 85.44 191 LEU A C 1
ATOM 1615 O 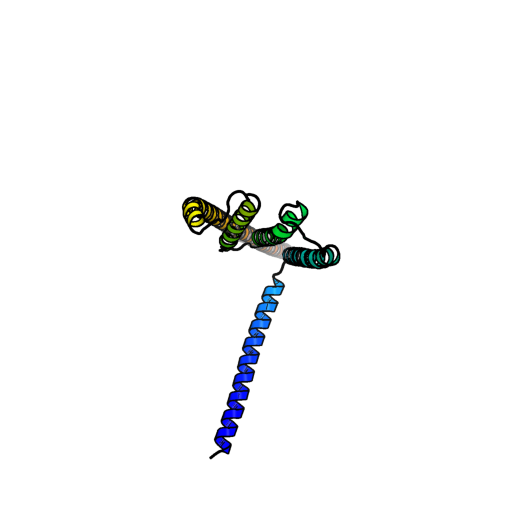O . LEU A 1 191 ? -32.602 2.922 44.960 1.00 85.44 191 LEU A O 1
ATOM 1619 N N . GLU A 1 192 ? -32.589 2.997 42.716 1.00 88.00 192 GLU A N 1
ATOM 1620 C CA . GLU A 1 192 ? -34.048 3.063 42.563 1.00 88.00 192 GLU A CA 1
ATOM 1621 C C . GLU A 1 192 ? -34.746 1.832 43.163 1.00 88.00 192 GLU A C 1
ATOM 1623 O O . GLU A 1 192 ? -35.736 1.965 43.893 1.00 88.00 192 GLU A O 1
ATOM 1628 N N . GLU A 1 193 ? -34.208 0.629 42.944 1.00 88.44 193 GLU A N 1
ATOM 1629 C CA . GLU A 1 193 ? -34.717 -0.599 43.568 1.00 88.44 193 GLU A CA 1
ATOM 1630 C C . GLU A 1 193 ? -34.632 -0.546 45.100 1.00 88.44 193 GLU A C 1
ATOM 1632 O O . GLU A 1 193 ? -35.614 -0.839 45.790 1.00 88.44 193 GLU A O 1
ATOM 1637 N N . LYS A 1 194 ? -33.498 -0.100 45.660 1.00 85.25 194 LYS A N 1
ATOM 1638 C CA . LYS A 1 194 ? -33.353 0.073 47.115 1.00 85.25 194 LYS A CA 1
ATOM 1639 C C . LYS A 1 194 ? -34.354 1.093 47.667 1.00 85.25 194 LYS A C 1
ATOM 1641 O O . LYS A 1 194 ? -35.016 0.814 48.667 1.00 85.25 194 LYS A O 1
ATOM 1646 N N . ILE A 1 195 ? -34.521 2.244 47.012 1.00 83.31 195 ILE A N 1
ATOM 1647 C CA . ILE A 1 195 ? -35.466 3.290 47.437 1.00 83.31 195 ILE A CA 1
ATOM 1648 C C . ILE A 1 195 ? -36.908 2.767 47.409 1.00 83.31 195 ILE A C 1
ATOM 1650 O O . ILE A 1 195 ? -37.668 2.983 48.358 1.00 83.31 195 ILE A O 1
ATOM 1654 N N . THR A 1 196 ? -37.303 2.055 46.352 1.00 83.50 196 THR A N 1
ATOM 1655 C CA . THR A 1 196 ? -38.665 1.510 46.231 1.00 83.50 196 THR A CA 1
ATOM 1656 C C . THR A 1 196 ? -38.951 0.409 47.256 1.00 83.50 196 THR A C 1
ATOM 1658 O O . THR A 1 196 ? -40.050 0.382 47.824 1.00 83.50 196 THR A O 1
ATOM 1661 N N . ALA A 1 197 ? -37.976 -0.455 47.557 1.00 84.00 197 ALA A N 1
ATOM 1662 C CA . ALA A 1 197 ? -38.082 -1.464 48.611 1.00 84.00 197 ALA A CA 1
ATOM 1663 C C . ALA A 1 197 ? -38.237 -0.825 50.001 1.00 84.00 197 ALA A C 1
ATOM 1665 O O . ALA A 1 197 ? -39.157 -1.174 50.751 1.00 84.00 197 ALA A O 1
ATOM 1666 N N . LEU A 1 198 ? -37.396 0.166 50.317 1.00 77.31 198 LEU A N 1
ATOM 1667 C CA . LEU A 1 198 ? -37.481 0.918 51.568 1.00 77.31 198 LEU A CA 1
ATOM 1668 C C . LEU A 1 198 ? -38.840 1.617 51.700 1.00 77.31 198 LEU A C 1
ATOM 1670 O O . LEU A 1 198 ? -39.481 1.509 52.749 1.00 77.31 198 LEU A O 1
ATOM 1674 N N . ARG A 1 199 ? -39.332 2.251 50.626 1.00 74.44 199 ARG A N 1
ATOM 1675 C CA . ARG A 1 199 ? -40.641 2.922 50.588 1.00 74.44 199 ARG A CA 1
ATOM 1676 C C . ARG A 1 199 ? -41.802 1.963 50.871 1.00 74.44 199 ARG A C 1
ATOM 1678 O O . ARG A 1 199 ? -42.690 2.316 51.643 1.00 74.44 199 ARG A O 1
ATOM 1685 N N . LYS A 1 200 ? -41.796 0.748 50.304 1.00 75.75 200 LYS A N 1
ATOM 1686 C CA . LYS A 1 200 ? -42.825 -0.281 50.577 1.00 75.75 200 LYS A CA 1
ATOM 1687 C C . LYS A 1 200 ? -42.820 -0.754 52.033 1.00 75.75 200 LYS A C 1
ATOM 1689 O O . LYS A 1 200 ? -43.875 -1.062 52.578 1.00 75.75 200 LYS A O 1
ATOM 1694 N N . SER A 1 201 ? -41.652 -0.795 52.673 1.00 65.62 201 SER A N 1
ATOM 1695 C CA . SER A 1 201 ? -41.518 -1.265 54.057 1.00 65.62 201 SER A CA 1
ATOM 1696 C C . SER A 1 201 ? -42.071 -0.293 55.115 1.00 65.62 201 SER A C 1
ATOM 1698 O O . SER A 1 201 ? -42.250 -0.698 56.269 1.00 65.62 201 SER A O 1
ATOM 1700 N N . ASN A 1 202 ? -42.335 0.964 54.735 1.00 59.47 202 ASN A N 1
ATOM 1701 C CA . ASN A 1 202 ? -42.481 2.112 55.635 1.00 59.47 202 ASN A CA 1
ATOM 1702 C C . ASN A 1 202 ? -43.941 2.527 55.938 1.00 59.47 202 ASN A C 1
ATOM 1704 O O . ASN A 1 202 ? -44.199 3.658 56.338 1.00 59.47 202 ASN A O 1
ATOM 1708 N N . ASN A 1 203 ? -44.918 1.631 55.772 1.00 56.91 203 ASN A N 1
ATOM 1709 C CA . ASN A 1 203 ? -46.348 1.928 55.958 1.00 56.91 203 ASN A CA 1
ATOM 1710 C C . ASN A 1 203 ? -46.820 1.886 57.437 1.00 56.91 203 ASN A C 1
ATOM 1712 O O . ASN A 1 203 ? -47.925 1.435 57.732 1.00 56.91 203 ASN A O 1
ATOM 1716 N N . THR A 1 204 ? -45.983 2.276 58.407 1.00 50.81 204 THR A N 1
ATOM 1717 C CA . THR A 1 204 ? -46.370 2.330 59.835 1.00 50.81 204 THR A CA 1
ATOM 1718 C C . THR A 1 204 ? -45.564 3.408 60.569 1.00 50.81 204 THR A C 1
ATOM 1720 O O . THR A 1 204 ? -44.339 3.431 60.488 1.00 50.81 204 THR A O 1
ATOM 1723 N N . ASN A 1 205 ? -46.250 4.314 61.275 1.00 52.06 205 ASN A N 1
ATOM 1724 C CA . ASN A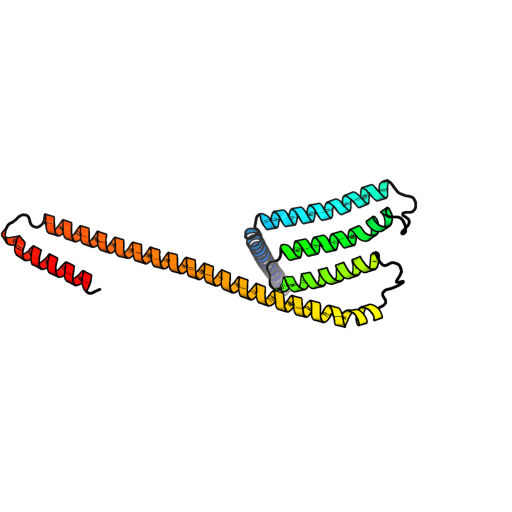 1 205 ? -45.733 5.625 61.711 1.00 52.06 205 ASN A CA 1
ATOM 1725 C C . ASN A 1 205 ? -44.452 5.611 62.580 1.00 52.06 205 ASN A C 1
ATOM 1727 O O . ASN A 1 205 ? -43.687 6.572 62.524 1.00 52.06 205 ASN A O 1
ATOM 1731 N N . GLU A 1 206 ? -44.154 4.532 63.309 1.00 55.03 206 GLU A N 1
ATOM 1732 C CA . GLU A 1 206 ? -42.947 4.403 64.154 1.00 55.03 206 GLU A CA 1
ATOM 1733 C C . GLU A 1 206 ? -41.663 4.083 63.349 1.00 55.03 206 GLU A C 1
ATOM 1735 O O . GLU A 1 206 ? -40.537 4.283 63.801 1.00 55.03 206 GLU A O 1
ATOM 1740 N N . LYS A 1 207 ? -41.823 3.644 62.095 1.00 57.62 207 LYS A N 1
ATOM 1741 C CA . LYS A 1 207 ? -40.745 3.236 61.177 1.00 57.62 207 LYS A CA 1
ATOM 1742 C C . LYS A 1 207 ? -40.146 4.406 60.371 1.00 57.62 207 LYS A C 1
ATOM 1744 O O . LYS A 1 207 ? -39.051 4.288 59.821 1.00 57.62 207 LYS A O 1
ATOM 1749 N N . SER A 1 208 ? -40.823 5.557 60.370 1.00 57.50 208 SER A N 1
ATOM 1750 C CA . SER A 1 208 ? -40.527 6.729 59.530 1.00 57.50 208 SER A CA 1
ATOM 1751 C C . SER A 1 208 ? -39.187 7.415 59.840 1.00 57.50 208 SER A C 1
ATOM 1753 O O . SER A 1 208 ? -38.456 7.779 58.918 1.00 57.50 208 SER A O 1
ATOM 1755 N N . LEU A 1 209 ? -38.816 7.533 61.122 1.00 64.25 209 LEU A N 1
ATOM 1756 C CA . LEU A 1 209 ? -37.526 8.096 61.549 1.00 64.25 209 LEU A CA 1
ATOM 1757 C C . LEU A 1 209 ? -36.348 7.180 61.196 1.00 64.25 209 LEU A C 1
ATOM 1759 O O . LEU A 1 209 ? -35.293 7.659 60.781 1.00 64.25 209 LEU A O 1
ATOM 1763 N N . LYS A 1 210 ? -36.531 5.858 61.323 1.00 73.19 210 LYS A N 1
ATOM 1764 C CA . LYS A 1 210 ? -35.515 4.863 60.945 1.00 73.19 210 LYS A CA 1
ATOM 1765 C C . LYS A 1 210 ? -35.265 4.885 59.435 1.00 73.19 210 LYS A C 1
ATOM 1767 O O . LYS A 1 210 ? -34.116 4.898 59.006 1.00 73.19 210 LYS A O 1
ATOM 1772 N N . TYR A 1 211 ? -36.336 4.998 58.658 1.00 69.56 211 TYR A N 1
ATOM 1773 C CA . TYR A 1 211 ? -36.290 5.161 57.208 1.00 69.56 211 TYR A CA 1
ATOM 1774 C C . TYR A 1 211 ? -35.566 6.442 56.767 1.00 69.56 211 TYR A C 1
ATOM 1776 O O . TYR A 1 211 ? -34.696 6.389 55.903 1.00 69.56 211 TYR A O 1
ATOM 1784 N N . LEU A 1 212 ? -35.870 7.591 57.383 1.00 75.81 212 LEU A N 1
ATOM 1785 C CA . LEU A 1 212 ? -35.180 8.856 57.090 1.00 75.81 212 LEU A CA 1
ATOM 1786 C C . LEU A 1 212 ? -33.673 8.756 57.346 1.00 75.81 212 LEU A C 1
ATOM 1788 O O . LEU A 1 212 ? -32.874 9.244 56.549 1.00 75.81 212 LEU A O 1
ATOM 1792 N N . LYS A 1 213 ? -33.281 8.080 58.430 1.00 83.94 213 LYS A N 1
ATOM 1793 C CA . LYS A 1 213 ? -31.874 7.869 58.776 1.00 83.94 213 LYS A CA 1
ATOM 1794 C C . LYS A 1 213 ? -31.157 6.961 57.769 1.00 83.94 213 LYS A C 1
ATOM 1796 O O . LYS A 1 213 ? -30.008 7.229 57.435 1.00 83.94 213 LYS A O 1
ATOM 1801 N N . GLU A 1 214 ? -31.828 5.929 57.260 1.00 81.56 214 GLU A N 1
ATOM 1802 C CA . GLU A 1 214 ? -31.294 5.060 56.199 1.00 81.56 214 GLU A CA 1
ATOM 1803 C C . GLU A 1 214 ? -31.187 5.778 54.845 1.00 81.56 214 GLU A C 1
ATOM 1805 O O . GLU A 1 214 ? -30.181 5.607 54.162 1.00 81.56 214 GLU A O 1
ATOM 1810 N N . LEU A 1 215 ? -32.149 6.637 54.485 1.00 77.94 215 LEU A N 1
ATOM 1811 C CA . LEU A 1 215 ? -32.073 7.452 53.265 1.00 77.94 215 LEU A CA 1
ATOM 1812 C C . LEU A 1 215 ? -30.912 8.448 53.292 1.00 77.94 215 LEU A C 1
ATOM 1814 O O . LEU A 1 215 ? -30.220 8.613 52.292 1.00 77.94 215 LEU A O 1
ATOM 1818 N N . ILE A 1 216 ? -30.696 9.102 54.434 1.00 82.75 216 ILE A N 1
ATOM 1819 C CA . ILE A 1 216 ? -29.560 10.010 54.631 1.00 82.75 216 ILE A CA 1
ATOM 1820 C C . ILE A 1 216 ? -28.244 9.247 54.451 1.00 82.75 216 ILE A C 1
ATOM 1822 O O . ILE A 1 216 ? -27.365 9.707 53.732 1.00 82.75 216 ILE A O 1
ATOM 1826 N N . LYS A 1 217 ? -28.145 8.043 55.026 1.00 87.38 217 LYS A N 1
ATOM 1827 C C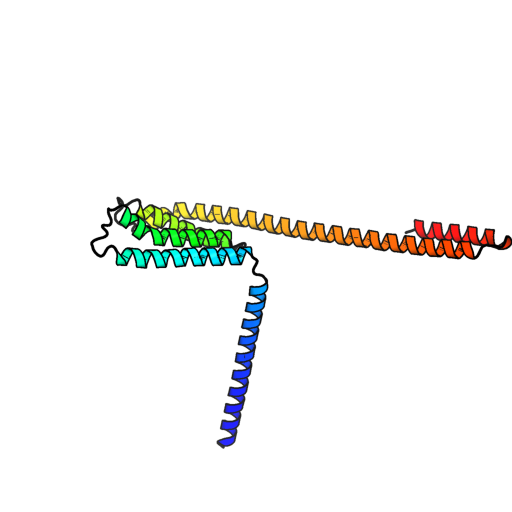A . LYS A 1 217 ? -26.946 7.205 54.931 1.00 87.38 217 LYS A CA 1
ATOM 1828 C C . LYS A 1 217 ? -26.657 6.740 53.497 1.00 87.38 217 LYS A C 1
ATOM 1830 O O . LYS A 1 217 ? -25.513 6.787 53.072 1.00 87.38 217 LYS A O 1
ATOM 1835 N N . LEU A 1 218 ? -27.693 6.339 52.758 1.00 81.31 218 LEU A N 1
ATOM 1836 C CA . LEU A 1 218 ? -27.600 5.953 51.343 1.00 81.31 218 LEU A CA 1
ATOM 1837 C C . LEU A 1 218 ? -27.185 7.115 50.437 1.00 81.31 218 LEU A C 1
ATOM 1839 O O . LEU A 1 218 ? -26.437 6.910 49.490 1.00 81.31 218 LEU A O 1
ATOM 1843 N N . ARG A 1 219 ? -27.680 8.328 50.712 1.00 83.81 219 ARG A N 1
ATOM 1844 C CA . ARG A 1 219 ? -27.260 9.538 49.998 1.00 83.81 219 ARG A CA 1
ATOM 1845 C C . ARG A 1 219 ? -25.770 9.792 50.211 1.00 83.81 219 ARG A C 1
ATOM 1847 O O . ARG A 1 219 ? -25.067 10.016 49.237 1.00 83.81 219 ARG A O 1
ATOM 1854 N N . ASP A 1 220 ? -25.314 9.768 51.460 1.00 86.19 220 ASP A N 1
ATOM 1855 C CA . ASP A 1 220 ? -23.923 10.096 51.795 1.00 86.19 220 ASP A CA 1
ATOM 1856 C C . ASP A 1 220 ? -22.949 9.061 51.197 1.00 86.19 220 ASP A C 1
ATOM 1858 O O . ASP A 1 220 ? -21.965 9.440 50.575 1.00 86.19 220 ASP A O 1
ATOM 1862 N N . GLU A 1 221 ? -23.297 7.769 51.234 1.00 84.69 221 GLU A N 1
ATOM 1863 C CA . GLU A 1 221 ? -22.529 6.682 50.597 1.00 84.69 221 GLU A CA 1
ATOM 1864 C C . GLU A 1 221 ? -22.384 6.844 49.071 1.00 84.69 221 GLU A C 1
ATOM 1866 O O . GLU A 1 221 ? -21.423 6.355 48.486 1.00 84.69 221 GLU A O 1
ATOM 1871 N N . PHE A 1 222 ? -23.322 7.538 48.420 1.00 73.19 222 PHE A N 1
ATOM 1872 C CA . PHE A 1 222 ? -23.310 7.760 46.971 1.00 73.19 222 PHE A CA 1
ATOM 1873 C C . PHE A 1 222 ? -22.571 9.043 46.553 1.00 73.19 222 PHE A C 1
ATOM 1875 O O . PHE A 1 222 ? -22.198 9.170 45.392 1.00 73.19 222 PHE A O 1
ATOM 1882 N N . TYR A 1 223 ? -22.385 10.005 47.465 1.00 75.50 223 TYR A N 1
ATOM 1883 C CA . TYR A 1 223 ? -21.661 11.258 47.199 1.00 75.50 223 TYR A CA 1
ATOM 1884 C C . TYR A 1 223 ? -20.188 11.223 47.645 1.00 75.50 223 TYR A C 1
ATOM 1886 O O . TYR A 1 223 ? -19.438 12.116 47.258 1.00 75.50 223 TYR A O 1
ATOM 1894 N N . ASP A 1 224 ? -19.782 10.215 48.426 1.00 65.69 224 ASP A N 1
ATOM 1895 C CA . ASP A 1 224 ? -18.393 9.985 48.867 1.00 65.69 224 ASP A CA 1
ATOM 1896 C C . ASP A 1 224 ? -17.556 9.113 47.892 1.00 65.69 224 ASP A C 1
ATOM 1898 O O . ASP A 1 224 ? -16.397 8.805 48.185 1.00 65.69 224 ASP A O 1
ATOM 1902 N N . ILE A 1 225 ? -18.118 8.721 46.740 1.00 50.41 225 ILE A N 1
ATOM 1903 C CA . ILE A 1 225 ? -17.432 8.036 45.621 1.00 50.41 225 ILE A CA 1
ATOM 1904 C C . ILE A 1 225 ? -17.092 9.064 44.539 1.00 50.41 225 ILE A C 1
ATOM 1906 O O . ILE A 1 225 ? -15.946 9.027 44.034 1.00 50.41 225 ILE A O 1
#

Radius of gyration: 37.19 Å; Cα contacts (8 Å, |Δi|>4): 45; chains: 1; bounding box: 74×72×110 Å

Sequence (225 aa):
MDVKLETQITNKNSFFTKLVFITILEIIFYIVRMLKQITYKDIFIVILILVLTFGYFLDEQIFFKNNTDDVNYYSVEGLFYYSKMKFLIIGFTVIWYFTNNHWWRSSILVVLTIELMKLISVFNTQKTNLDEIEFALSLPITIPIIALIVFVSNKINDYYLLNNLRSVLDDEIDTIFFELFKNKKEEINKLEEKITALRKSNNTNEKSLKYLKELIKLRDEFYDI

Secondary structure (DSSP, 8-state):
-HHHHHHHHHHHHHHHHHHHHHHHHHHHHHHHHHHTT--HHHHHHHHHHHHHHHHHHHHHHHHHHH--S---TTSHHHHHHHHHHHHHHHHHHHHHHHH--STTHHHHHHHHHHHHHHHHHHH-TTS----HHHHHHHHHHHHHHHHHHHHHHHHHHHHHHHHHHHHHHHHHHHHHHHHHHHHHHHHHHHHHHHHHHHHHHT-SGGGHHHHHHHHHHHHHHHH--